Protein AF-A0AA35R878-F1 (afdb_monomer)

Organism: Geodia barretti (NCBI:txid519541)

Mean predicted aligned error: 20.48 Å

Secondary structure (DSSP, 8-state):
--SSSHHHHHHHHHHHHHHHHHHHHHHHHHHHHHHHHHHHHHHHHHHHHHHHHHHHHHHHHHHHHHHHHHHHHHHHHHHHHHHHHHHHHHHHHHHHGGGS-HHHHHHHHHHHHHHHHHHH----HHHHHHHHHHHHHHHHHHHHHHHHHHHHHHHHHHHHHHHHHHHHHHHHHHHHHHHHHHHHHHHHHHHHHHHHHHHHHHHHHHHHHHHHHHHHHHHHHHHHHHTT--HHHHHHHTTT--S--TTTHHHHHHHHHHHHHHHHHHHHHHHHHHHT----

InterPro domains:
  IPR049258 ODAD1, central coiled coil region [PF21773] (8-239)
  IPR051876 Outer dynein arm-docking/Coiled-coil domain-containing protein [PTHR21694] (7-275)

Sequence (280 aa):
RTHTHTPQELLSCKRNIGEVIEASTQGYDSRDEAQTKLLSLKEKADKEVAQYEMEVKELQRQIDYDRKLRDFMNRKNQERAEAHMEIEARKMRKEVEKTSTRERTVLSYEQAFEKIKKATGITDIDQLVSKFIDVEDQNFALFNFVNELNAEIETVRDKISQVTEEIEKFKGQGVEMEEKRRAILRDLEAELARVEEEAGEFERRFKTSTATVEQLLTGVDSVFTKTGCDSSAITSLLGGHSGVTETTILQYLGVVEQKTNELLQLQAFIKAKESGDPEQ

Foldseek 3Di:
DPPPVVVVVVVVVVVVVVVVVVVVVVVVVVVVVVVVVVVVVVVVVVVVVVVVVVVVVVVVVVVVVVVVVVVVVVVVVVVVVVVVVVVVVVVVVVVVVVVPPPPVVVVVVVVVVVVVCVVPVDPDPVVVVVVVVVVVVVVVVVVVVVVVVVVVVVVVVVVVVVVVVVVVVVVVVVVVVVVVVVVVVVVVVVVVVVVVVVVVVVVVVVVVVVVVVVVLQVVLVVLLVVLVQDQVVLCVVVVNDDGRDPVCVVVSVVSSVVSVVVVVVVVVVVVVVVVPDPDD

pLDDT: mean 83.74, std 13.93, range [40.47, 97.38]

Radius of gyration: 56.87 Å; Cα contacts (8 Å, |Δi|>4): 36; chains: 1; bounding box: 122×36×158 Å

Solvent-accessible surface area (backbone atoms only — not comparable to full-atom values): 15334 Å² total; per-residue (Å²): 143,84,77,82,62,61,66,59,52,51,52,50,50,52,48,53,51,48,53,52,50,51,54,47,51,53,51,49,52,55,49,51,53,50,50,53,50,49,51,54,51,48,56,49,51,55,50,52,52,54,51,52,55,50,52,53,53,52,53,51,51,52,51,54,48,53,50,51,52,50,52,49,51,52,50,54,50,47,53,51,48,50,51,50,49,50,52,49,50,52,47,52,53,48,56,71,57,51,86,75,50,72,65,64,55,50,56,54,49,52,56,51,50,53,52,50,33,69,74,69,71,57,88,51,67,70,61,52,52,51,53,48,49,54,51,48,53,51,49,51,53,51,51,52,49,53,51,50,51,51,54,50,51,51,55,51,49,51,50,50,51,53,53,52,53,52,50,52,51,50,50,55,52,45,52,57,51,50,52,52,51,50,50,53,50,51,53,51,52,52,50,50,53,51,51,51,50,53,51,51,50,52,51,51,53,47,54,53,49,51,52,51,49,54,50,49,37,52,50,51,47,50,49,36,61,72,71,65,60,71,61,64,68,53,25,65,74,55,74,67,59,80,75,66,41,94,90,39,40,66,62,55,50,53,52,46,49,52,53,50,52,54,51,49,53,52,49,51,52,52,50,53,55,59,71,67,54,80,81,125

Structure (mmCIF, N/CA/C/O backbone):
data_AF-A0AA35R878-F1
#
_entry.id   AF-A0AA35R878-F1
#
loop_
_atom_site.group_PDB
_atom_site.id
_atom_site.type_symbol
_atom_site.label_atom_id
_atom_site.label_alt_id
_atom_site.label_comp_id
_atom_site.label_asym_id
_atom_site.label_entity_id
_atom_site.label_seq_id
_atom_site.pdbx_PDB_ins_code
_atom_site.Cartn_x
_atom_site.Cartn_y
_atom_site.Cartn_z
_atom_site.occupancy
_atom_site.B_iso_or_equiv
_atom_site.auth_seq_id
_atom_site.auth_comp_id
_atom_site.auth_asym_id
_atom_site.auth_atom_id
_atom_site.pdbx_PDB_model_num
ATOM 1 N N . ARG A 1 1 ? 64.791 -19.813 -34.079 1.00 44.06 1 ARG A N 1
ATOM 2 C CA . ARG A 1 1 ? 63.305 -19.821 -34.067 1.00 44.06 1 ARG A CA 1
ATOM 3 C C . ARG A 1 1 ? 62.840 -19.838 -32.608 1.00 44.06 1 ARG A C 1
ATOM 5 O O . ARG A 1 1 ? 62.547 -20.908 -32.107 1.00 44.06 1 ARG A O 1
ATOM 12 N N . THR A 1 2 ? 62.853 -18.706 -31.902 1.00 47.28 2 THR A N 1
ATOM 13 C CA . THR A 1 2 ? 62.504 -18.662 -30.458 1.00 47.28 2 THR A CA 1
ATOM 14 C C . THR A 1 2 ? 61.902 -17.321 -30.004 1.00 47.28 2 THR A C 1
ATOM 16 O O . THR A 1 2 ? 61.756 -17.102 -28.812 1.00 47.28 2 THR A O 1
ATOM 19 N N . HIS A 1 3 ? 61.518 -16.421 -30.920 1.00 49.41 3 HIS A N 1
ATOM 20 C CA . HIS A 1 3 ? 61.030 -15.075 -30.562 1.00 49.41 3 HIS A CA 1
ATOM 21 C C . HIS A 1 3 ? 59.564 -14.787 -30.931 1.00 49.41 3 HIS A C 1
ATOM 23 O O . HIS A 1 3 ? 59.094 -13.679 -30.708 1.00 49.41 3 HIS A O 1
ATOM 29 N N . THR A 1 4 ? 58.819 -15.755 -31.471 1.00 50.69 4 THR A N 1
ATOM 30 C CA . THR A 1 4 ? 57.422 -15.543 -31.903 1.00 50.69 4 THR A CA 1
ATOM 31 C C . THR A 1 4 ? 56.367 -15.999 -30.887 1.00 50.69 4 THR A C 1
ATOM 33 O O . THR A 1 4 ? 55.198 -15.695 -31.084 1.00 50.69 4 THR A O 1
ATOM 36 N N . HIS A 1 5 ? 56.745 -16.700 -29.810 1.00 54.06 5 HIS A N 1
ATOM 37 C CA . HIS A 1 5 ? 55.808 -17.163 -28.765 1.00 54.06 5 HIS A CA 1
ATOM 38 C C . HIS A 1 5 ? 55.567 -16.135 -27.645 1.00 54.06 5 HIS A C 1
ATOM 40 O O . HIS A 1 5 ? 54.496 -16.107 -27.046 1.00 54.06 5 HIS A O 1
ATOM 46 N N . THR A 1 6 ? 56.511 -15.223 -27.411 1.00 64.88 6 THR A N 1
ATOM 47 C CA . THR A 1 6 ? 56.469 -14.295 -26.272 1.00 64.88 6 THR A CA 1
ATOM 48 C C . THR A 1 6 ? 55.334 -13.254 -26.296 1.00 64.88 6 THR A C 1
ATOM 50 O O . THR A 1 6 ? 54.828 -12.941 -25.220 1.00 64.88 6 THR A O 1
ATOM 53 N N . PRO A 1 7 ? 54.859 -12.710 -27.442 1.00 72.19 7 PRO A N 1
ATOM 54 C CA . PRO A 1 7 ? 53.795 -11.699 -27.423 1.00 72.19 7 PRO A CA 1
ATOM 55 C C . PRO A 1 7 ? 52.412 -12.293 -27.129 1.00 72.19 7 PRO A C 1
ATOM 57 O O . PRO A 1 7 ? 51.608 -11.675 -26.433 1.00 72.19 7 PRO A O 1
ATOM 60 N N . GLN A 1 8 ? 52.133 -13.494 -27.646 1.00 76.62 8 GLN A N 1
ATOM 61 C CA . GLN A 1 8 ? 50.866 -14.195 -27.411 1.00 76.62 8 GLN A CA 1
ATOM 62 C C . GLN A 1 8 ? 50.744 -14.659 -25.957 1.00 76.62 8 GLN A C 1
ATOM 64 O O . GLN A 1 8 ? 49.687 -14.488 -25.354 1.00 76.62 8 GLN A O 1
ATOM 69 N N . GLU A 1 9 ? 51.828 -15.164 -25.367 1.00 80.06 9 GLU A N 1
ATOM 70 C CA . GLU A 1 9 ? 51.873 -15.526 -23.945 1.00 80.06 9 GLU A CA 1
ATOM 71 C C . GLU A 1 9 ? 51.654 -14.306 -23.039 1.00 80.06 9 GLU A C 1
ATOM 73 O O . GLU A 1 9 ? 50.919 -14.385 -22.056 1.00 80.06 9 GLU A O 1
ATOM 78 N N . LEU A 1 10 ? 52.218 -13.148 -23.398 1.00 78.81 10 LEU A N 1
ATOM 79 C CA . LEU A 1 10 ? 52.061 -11.909 -22.632 1.00 78.81 10 LEU A CA 1
ATOM 80 C C . LEU A 1 10 ? 50.629 -11.353 -22.714 1.00 78.81 10 LEU A C 1
ATOM 82 O O . LEU A 1 10 ? 50.087 -10.883 -21.713 1.00 78.81 10 LEU A O 1
ATOM 86 N N . LEU A 1 11 ? 49.984 -11.468 -23.880 1.00 84.19 11 LEU A N 1
ATOM 87 C CA . LEU A 1 11 ? 48.563 -11.152 -24.060 1.00 84.19 11 LEU A CA 1
ATOM 88 C C . LEU A 1 11 ? 47.658 -12.108 -23.271 1.00 84.19 11 LEU A C 1
ATOM 90 O O . LEU A 1 11 ? 46.717 -11.650 -22.624 1.00 84.19 11 LEU A O 1
ATOM 94 N N . SER A 1 12 ? 47.960 -13.409 -23.277 1.00 84.75 12 SER A N 1
ATOM 95 C CA . SER A 1 12 ? 47.227 -14.401 -22.483 1.00 84.75 12 SER A CA 1
ATOM 96 C C . SER A 1 12 ? 47.384 -14.147 -20.985 1.00 84.75 12 SER A C 1
ATOM 98 O O . SER A 1 12 ? 46.402 -14.191 -20.253 1.00 84.75 12 SER A O 1
ATOM 100 N N . CYS A 1 13 ? 48.593 -13.824 -20.522 1.00 86.50 13 CYS A N 1
ATOM 101 C CA . CYS A 1 13 ? 48.853 -13.488 -19.125 1.00 86.50 13 CYS A CA 1
ATOM 102 C C . CYS A 1 13 ? 48.085 -12.227 -18.703 1.00 86.50 13 CYS A C 1
ATOM 104 O O . CYS A 1 13 ? 47.406 -12.234 -17.681 1.00 86.50 13 CYS A O 1
ATOM 106 N N . LYS A 1 14 ? 48.099 -11.169 -19.528 1.00 87.44 14 LYS A N 1
ATOM 107 C CA . LYS A 1 14 ? 47.321 -9.945 -19.279 1.00 87.44 14 LYS A CA 1
ATOM 108 C C . LYS A 1 14 ? 45.816 -10.223 -19.202 1.00 87.44 14 LYS A C 1
ATOM 110 O O . LYS A 1 14 ? 45.144 -9.640 -18.356 1.00 87.44 14 LYS A O 1
ATOM 115 N N . ARG A 1 15 ? 45.297 -11.105 -20.063 1.00 90.75 15 ARG A N 1
ATOM 116 C CA . ARG A 1 15 ? 43.890 -11.522 -20.042 1.00 90.75 15 ARG A CA 1
ATOM 117 C C . ARG A 1 15 ? 43.546 -12.261 -18.750 1.00 90.75 15 ARG A C 1
ATOM 119 O O . ARG A 1 15 ? 42.610 -11.858 -18.076 1.00 90.75 15 ARG A O 1
ATOM 126 N N . ASN A 1 16 ? 44.357 -13.244 -18.365 1.00 91.50 16 ASN A N 1
ATOM 127 C CA . ASN A 1 16 ? 44.164 -13.998 -17.125 1.00 91.50 16 ASN A CA 1
ATOM 128 C C . ASN A 1 16 ? 44.236 -13.086 -15.890 1.00 91.50 16 ASN A C 1
ATOM 130 O O . ASN A 1 16 ? 43.445 -13.232 -14.969 1.00 91.50 16 ASN A O 1
ATOM 134 N N . ILE A 1 17 ? 45.160 -12.117 -15.872 1.00 89.44 17 ILE A N 1
ATOM 135 C CA . ILE A 1 17 ? 45.241 -11.114 -14.801 1.00 89.44 17 ILE A CA 1
ATOM 136 C C . ILE A 1 17 ? 43.964 -10.264 -14.764 1.00 89.44 17 ILE A C 1
ATOM 138 O O . ILE A 1 17 ? 43.438 -10.025 -13.683 1.00 89.44 17 ILE A O 1
ATOM 142 N N . GLY A 1 18 ? 43.451 -9.837 -15.922 1.00 93.38 18 GLY A N 1
ATOM 143 C CA . GLY A 1 18 ? 42.186 -9.105 -16.018 1.00 93.38 18 GLY A CA 1
ATOM 144 C C . GLY A 1 18 ? 41.004 -9.903 -15.468 1.00 93.38 18 GLY A C 1
ATOM 145 O O . GLY A 1 18 ? 40.277 -9.393 -14.625 1.00 93.38 18 GLY A O 1
ATOM 146 N N . GLU A 1 19 ? 40.879 -11.169 -15.866 1.00 93.94 19 GLU A N 1
ATOM 147 C CA . GLU A 1 19 ? 39.831 -12.081 -15.387 1.00 93.94 19 GLU A CA 1
ATOM 148 C C . GLU A 1 19 ? 39.927 -12.318 -13.869 1.00 93.94 19 GLU A C 1
ATOM 150 O O . GLU A 1 19 ? 38.916 -12.309 -13.172 1.00 93.94 19 GLU A O 1
ATOM 155 N N . VAL A 1 20 ? 41.140 -12.459 -13.320 1.00 94.44 20 VAL A N 1
ATOM 156 C CA . VAL A 1 20 ? 41.352 -12.603 -11.868 1.00 94.44 20 VAL A CA 1
ATOM 157 C C . VAL A 1 20 ? 41.004 -11.319 -11.113 1.00 94.44 20 VAL A C 1
ATOM 159 O O . VAL A 1 20 ? 40.430 -11.394 -10.026 1.00 94.44 20 VAL A O 1
ATOM 162 N N . ILE A 1 21 ? 41.334 -10.146 -11.661 1.00 93.69 21 ILE A N 1
ATOM 163 C CA . ILE A 1 21 ? 40.973 -8.855 -11.059 1.00 93.69 21 ILE A CA 1
ATOM 164 C C . ILE A 1 21 ? 39.455 -8.683 -11.067 1.00 93.69 21 ILE A C 1
ATOM 166 O O . ILE A 1 21 ? 38.889 -8.350 -10.034 1.00 93.69 21 ILE A O 1
ATOM 170 N N . GLU A 1 22 ? 38.795 -8.958 -12.191 1.00 94.62 22 GLU A N 1
ATOM 171 C CA . GLU A 1 22 ? 37.341 -8.851 -12.325 1.00 94.62 22 GLU A CA 1
ATOM 172 C C . GLU A 1 22 ? 36.616 -9.813 -11.375 1.00 94.62 22 GLU A C 1
ATOM 174 O O . GLU A 1 22 ? 35.737 -9.390 -10.624 1.00 94.62 22 GLU A O 1
ATOM 179 N N . ALA A 1 23 ? 37.063 -11.072 -11.299 1.00 94.38 23 ALA A N 1
ATOM 180 C CA . ALA A 1 23 ? 36.547 -12.043 -10.336 1.00 94.38 23 ALA A CA 1
ATOM 181 C C . ALA A 1 23 ? 36.788 -11.612 -8.878 1.00 94.38 23 ALA A C 1
ATOM 183 O O . ALA A 1 23 ? 35.938 -11.832 -8.013 1.00 94.38 23 ALA A O 1
ATOM 184 N N . SER A 1 24 ? 37.930 -10.975 -8.591 1.00 95.38 24 SER A N 1
ATOM 185 C CA . SER A 1 24 ? 38.225 -10.445 -7.256 1.00 95.38 24 SER A CA 1
ATOM 186 C C . SER A 1 24 ? 37.297 -9.285 -6.908 1.00 95.38 24 SER A C 1
ATOM 188 O O . SER A 1 24 ? 36.712 -9.297 -5.828 1.00 95.38 24 SER A O 1
ATOM 190 N N . THR A 1 25 ? 37.116 -8.320 -7.815 1.00 94.94 25 THR A N 1
ATOM 191 C CA . THR A 1 25 ? 36.199 -7.185 -7.634 1.00 94.94 25 THR A CA 1
ATOM 192 C C . THR A 1 25 ? 34.770 -7.671 -7.413 1.00 94.94 25 THR A C 1
ATOM 194 O O . THR A 1 25 ? 34.158 -7.300 -6.418 1.00 94.94 25 THR A O 1
ATOM 197 N N . GLN A 1 26 ? 34.281 -8.600 -8.239 1.00 96.12 26 GLN A N 1
ATOM 198 C CA . GLN A 1 26 ? 32.950 -9.184 -8.067 1.00 96.12 26 GLN A CA 1
ATOM 199 C C . GLN A 1 26 ? 32.796 -9.905 -6.716 1.00 96.12 26 GLN A C 1
ATOM 201 O O . GLN A 1 26 ? 31.752 -9.812 -6.067 1.00 96.12 26 GLN A O 1
ATOM 206 N N . GLY A 1 27 ? 33.838 -10.609 -6.263 1.00 95.38 27 GLY A N 1
ATOM 207 C CA . GLY A 1 27 ? 33.862 -11.228 -4.938 1.00 95.38 27 GLY A CA 1
ATOM 208 C C . GLY A 1 27 ? 33.818 -10.204 -3.798 1.00 95.38 27 GLY A C 1
ATOM 209 O O . GLY A 1 27 ? 33.146 -10.441 -2.792 1.00 95.38 27 GLY A O 1
ATOM 210 N N . TYR A 1 28 ? 34.500 -9.064 -3.949 1.00 95.88 28 TYR A N 1
ATOM 211 C CA . TYR A 1 28 ? 34.449 -7.963 -2.985 1.00 95.88 28 TYR A CA 1
ATOM 212 C C . TYR A 1 28 ? 33.069 -7.310 -2.935 1.00 95.88 28 TYR A C 1
ATOM 214 O O . TYR A 1 28 ? 32.546 -7.147 -1.833 1.00 95.88 28 TYR A O 1
ATOM 222 N N . ASP A 1 29 ? 32.470 -7.019 -4.089 1.00 96.12 29 ASP A N 1
ATOM 223 C CA . ASP A 1 29 ? 31.143 -6.406 -4.185 1.00 96.12 29 ASP A CA 1
ATOM 224 C C . ASP A 1 29 ? 30.077 -7.327 -3.574 1.00 96.12 29 ASP A C 1
ATOM 226 O O . ASP A 1 29 ? 29.320 -6.918 -2.697 1.00 96.12 29 ASP A O 1
ATOM 230 N N . SER A 1 30 ? 30.092 -8.622 -3.918 1.00 95.44 30 SER A N 1
ATOM 231 C CA . SER A 1 30 ? 29.163 -9.604 -3.340 1.00 95.44 30 SER A CA 1
ATOM 232 C C . SER A 1 30 ? 29.324 -9.745 -1.820 1.00 95.44 30 SER A C 1
ATOM 234 O O . SER A 1 30 ? 28.339 -9.898 -1.090 1.00 95.44 30 SER A O 1
ATOM 236 N N . ARG A 1 31 ? 30.562 -9.667 -1.314 1.00 97.31 31 ARG A N 1
ATOM 237 C CA . ARG A 1 31 ? 30.830 -9.682 0.129 1.00 97.31 31 ARG A CA 1
ATOM 238 C C . ARG A 1 31 ? 30.293 -8.424 0.809 1.00 97.31 31 ARG A C 1
ATOM 240 O O . ARG A 1 31 ? 29.720 -8.541 1.891 1.00 97.31 31 ARG A O 1
ATOM 247 N N . ASP A 1 32 ? 30.490 -7.255 0.208 1.00 97.12 32 ASP A N 1
ATOM 248 C CA . ASP A 1 32 ? 30.026 -5.974 0.750 1.00 97.12 32 ASP A CA 1
ATOM 249 C C . ASP A 1 32 ? 28.492 -5.902 0.796 1.00 97.12 32 ASP A C 1
ATOM 251 O O . ASP A 1 32 ? 27.903 -5.562 1.827 1.00 97.12 32 ASP A O 1
ATOM 255 N N . GLU A 1 33 ? 27.828 -6.366 -0.265 1.00 96.25 33 GLU A N 1
ATOM 256 C CA . GLU A 1 33 ? 26.372 -6.514 -0.313 1.00 96.25 33 GLU A CA 1
ATOM 257 C C . GLU A 1 33 ? 25.857 -7.464 0.777 1.00 96.25 33 GLU A C 1
ATOM 259 O O . GLU A 1 33 ? 24.912 -7.141 1.507 1.00 96.25 33 GLU A O 1
ATOM 264 N N . ALA A 1 34 ? 26.490 -8.632 0.934 1.00 95.75 34 ALA A N 1
ATOM 265 C CA . ALA A 1 34 ? 26.123 -9.594 1.969 1.00 95.75 34 ALA A CA 1
ATOM 266 C C . ALA A 1 34 ? 26.328 -9.021 3.380 1.00 95.75 34 ALA A C 1
ATOM 268 O O . ALA A 1 34 ? 25.493 -9.241 4.261 1.00 95.75 34 ALA A O 1
ATOM 269 N N . GLN A 1 35 ? 27.401 -8.258 3.597 1.00 96.56 35 GLN A N 1
ATOM 270 C CA . GLN A 1 35 ? 27.699 -7.624 4.879 1.00 96.56 35 GLN A CA 1
ATOM 271 C C . GLN A 1 35 ? 26.685 -6.524 5.211 1.00 96.56 35 GLN A C 1
ATOM 273 O O . GLN A 1 35 ? 26.166 -6.494 6.329 1.00 96.56 35 GLN A O 1
ATOM 278 N N . THR A 1 36 ? 26.332 -5.684 4.237 1.00 96.38 36 THR A N 1
ATOM 279 C CA . THR A 1 36 ? 25.265 -4.685 4.377 1.00 96.38 36 THR A CA 1
ATOM 280 C C . THR A 1 36 ? 23.925 -5.346 4.699 1.00 96.38 36 THR A C 1
ATOM 282 O O . THR A 1 36 ? 23.214 -4.923 5.615 1.00 96.38 36 THR A O 1
ATOM 285 N N . LYS A 1 37 ? 23.592 -6.445 4.012 1.00 96.44 37 LYS A N 1
ATOM 286 C CA . LYS A 1 37 ? 22.363 -7.205 4.272 1.00 96.44 37 LYS A CA 1
ATOM 287 C C . LYS A 1 37 ? 22.354 -7.828 5.669 1.00 96.44 37 LYS A C 1
ATOM 289 O O . LYS A 1 37 ? 21.323 -7.806 6.337 1.00 96.44 37 LYS A O 1
ATOM 294 N N . LEU A 1 38 ? 23.488 -8.352 6.131 1.00 95.88 38 LEU A N 1
ATOM 295 C CA . LEU A 1 38 ? 23.624 -8.915 7.475 1.00 95.88 38 LEU A CA 1
ATOM 296 C C . LEU A 1 38 ? 23.445 -7.830 8.542 1.00 95.88 38 LEU A C 1
ATOM 298 O O . LEU A 1 38 ? 22.703 -8.042 9.499 1.00 95.88 38 LEU A O 1
ATOM 302 N N . LEU A 1 39 ? 24.055 -6.655 8.353 1.00 97.00 39 LEU A N 1
ATOM 303 C CA . LEU A 1 39 ? 23.892 -5.516 9.258 1.00 97.00 39 LEU A CA 1
ATOM 304 C C . LEU A 1 39 ? 22.422 -5.076 9.338 1.00 97.00 39 LEU A C 1
ATOM 306 O O . LEU A 1 39 ? 21.879 -4.945 10.430 1.00 97.00 39 LEU A O 1
ATOM 310 N N . SER A 1 40 ? 21.759 -4.949 8.186 1.00 95.69 40 SER A N 1
ATOM 311 C CA . SER A 1 40 ? 20.329 -4.639 8.091 1.00 95.69 40 SER A CA 1
ATOM 312 C C . SER A 1 40 ? 19.454 -5.653 8.835 1.00 95.69 40 SER A C 1
ATOM 314 O O . SER A 1 40 ? 18.538 -5.266 9.563 1.00 95.69 40 SER A O 1
ATOM 316 N N . LEU A 1 41 ? 19.717 -6.952 8.661 1.00 94.88 41 LEU A N 1
ATOM 317 C CA . LEU A 1 41 ? 18.971 -8.009 9.346 1.00 94.88 41 LEU A CA 1
ATOM 318 C C . LEU A 1 41 ? 19.205 -7.976 10.855 1.00 94.88 41 LEU A C 1
ATOM 320 O O . LEU A 1 41 ? 18.261 -8.165 11.617 1.00 94.88 41 LEU A O 1
ATOM 324 N N . LYS A 1 42 ? 20.437 -7.692 11.284 1.00 97.06 42 LYS A N 1
ATOM 325 C CA . LYS A 1 42 ? 20.770 -7.551 12.699 1.00 97.06 42 LYS A CA 1
ATOM 326 C C . LYS A 1 42 ? 20.048 -6.361 13.330 1.00 97.06 42 LYS A C 1
ATOM 328 O O . LYS A 1 42 ? 19.411 -6.530 14.359 1.00 97.06 42 LYS A O 1
ATOM 333 N N . GLU A 1 43 ? 20.066 -5.193 12.687 1.00 97.12 43 GLU A N 1
ATOM 334 C CA . GLU A 1 43 ? 19.330 -4.019 13.176 1.00 97.12 43 GLU A CA 1
ATOM 335 C C . GLU A 1 43 ? 17.818 -4.259 13.250 1.00 97.12 43 GLU A C 1
ATOM 337 O O . GLU A 1 43 ? 17.160 -3.765 14.165 1.00 97.12 43 GLU A O 1
ATOM 342 N N . LYS A 1 44 ? 17.249 -5.008 12.294 1.00 96.62 44 LYS A N 1
ATOM 343 C CA . LYS A 1 44 ? 15.838 -5.413 12.350 1.00 96.62 44 LYS A CA 1
ATOM 344 C C . LYS A 1 44 ? 15.567 -6.332 13.536 1.00 96.62 44 LYS A C 1
ATOM 346 O O . LYS A 1 44 ? 14.643 -6.052 14.290 1.00 96.62 44 LYS A O 1
ATOM 351 N N . ALA A 1 45 ? 16.395 -7.355 13.739 1.00 96.31 45 ALA A N 1
ATOM 352 C CA . ALA A 1 45 ? 16.259 -8.271 14.868 1.00 96.31 45 ALA A CA 1
ATOM 353 C C . ALA A 1 45 ? 16.372 -7.538 16.216 1.00 96.31 45 ALA A C 1
ATOM 355 O O . ALA A 1 45 ? 15.546 -7.749 17.099 1.00 96.31 45 ALA A O 1
ATOM 356 N N . ASP A 1 46 ? 17.333 -6.620 16.357 1.00 96.44 46 ASP A N 1
ATOM 357 C CA . ASP A 1 46 ? 17.509 -5.832 17.583 1.00 96.44 46 ASP A CA 1
ATOM 358 C C . ASP A 1 46 ? 16.280 -4.940 17.863 1.00 96.44 46 ASP A C 1
ATOM 360 O O . ASP A 1 46 ? 15.837 -4.821 19.009 1.00 96.44 46 ASP A O 1
ATOM 364 N N . LYS A 1 47 ? 15.674 -4.349 16.820 1.00 97.12 47 LYS A N 1
ATOM 365 C CA . LYS A 1 47 ? 14.425 -3.574 16.941 1.00 97.12 47 LYS A CA 1
ATOM 366 C C . LYS A 1 47 ? 13.226 -4.446 17.313 1.00 97.12 47 LYS A C 1
ATOM 368 O O . LYS A 1 47 ? 12.445 -4.041 18.169 1.00 97.12 47 LYS A O 1
ATOM 373 N N . GLU A 1 48 ? 13.085 -5.615 16.692 1.00 96.31 48 GLU A N 1
ATOM 374 C CA . GLU A 1 48 ? 12.011 -6.570 16.993 1.00 96.31 48 GLU A CA 1
ATOM 375 C C . GLU A 1 48 ? 12.097 -7.061 18.443 1.00 96.31 48 GLU A C 1
ATOM 377 O O . GLU A 1 48 ? 11.089 -7.081 19.145 1.00 96.31 48 GLU A O 1
ATOM 382 N N . VAL A 1 49 ? 13.303 -7.370 18.934 1.00 96.88 49 VAL A N 1
ATOM 383 C CA . VAL A 1 49 ? 13.522 -7.748 20.340 1.00 96.88 49 VAL A CA 1
ATOM 384 C C . VAL A 1 49 ? 13.140 -6.605 21.279 1.00 96.88 49 VAL A C 1
ATOM 386 O O . VAL A 1 49 ? 12.424 -6.832 22.253 1.00 96.88 49 VAL A O 1
ATOM 389 N N . ALA A 1 50 ? 13.555 -5.370 20.983 1.00 96.44 50 ALA A N 1
ATOM 390 C CA . ALA A 1 50 ? 13.205 -4.214 21.807 1.00 96.44 50 ALA A CA 1
ATOM 391 C C . ALA A 1 50 ? 11.686 -3.955 21.849 1.00 96.44 50 ALA A C 1
ATOM 393 O O . ALA A 1 50 ? 11.141 -3.645 22.911 1.00 96.44 50 ALA A O 1
ATOM 394 N N . GLN A 1 51 ? 10.993 -4.108 20.716 1.00 95.38 51 GLN A N 1
ATOM 395 C CA . GLN A 1 51 ? 9.531 -4.010 20.645 1.00 95.38 51 GLN A CA 1
ATOM 396 C C . GLN A 1 51 ? 8.859 -5.116 21.458 1.00 95.38 51 GLN A C 1
ATOM 398 O O . GLN A 1 51 ? 8.007 -4.824 22.295 1.00 95.38 51 GLN A O 1
ATOM 403 N N . TYR A 1 52 ? 9.301 -6.363 21.291 1.00 95.88 52 TYR A N 1
ATOM 404 C CA . TYR A 1 52 ? 8.782 -7.497 22.047 1.00 95.88 52 TYR A CA 1
ATOM 405 C C . TYR A 1 52 ? 8.966 -7.311 23.562 1.00 95.88 52 TYR A C 1
ATOM 407 O O . TYR A 1 52 ? 8.043 -7.541 24.342 1.00 95.88 52 TYR A O 1
ATOM 415 N N . GLU A 1 53 ? 10.124 -6.819 24.011 1.00 96.69 53 GLU A N 1
ATOM 416 C CA . GLU A 1 53 ? 10.354 -6.507 25.426 1.00 96.69 53 GLU A CA 1
ATOM 417 C C . GLU A 1 53 ? 9.419 -5.413 25.961 1.00 96.69 53 GLU A C 1
ATOM 419 O O . GLU A 1 53 ? 9.001 -5.470 27.123 1.00 96.69 53 GLU A O 1
ATOM 424 N N . MET A 1 54 ? 9.095 -4.406 25.145 1.00 95.25 54 MET A N 1
ATOM 425 C CA . MET A 1 54 ? 8.120 -3.377 25.510 1.00 95.25 54 MET A CA 1
ATOM 426 C C . MET A 1 54 ? 6.707 -3.955 25.635 1.00 95.25 54 MET A C 1
ATOM 428 O O . MET A 1 54 ? 6.028 -3.674 26.624 1.00 95.25 54 MET A O 1
ATOM 432 N N . GLU A 1 55 ? 6.285 -4.788 24.683 1.00 96.38 55 GLU A N 1
ATOM 433 C CA . GLU A 1 55 ? 4.976 -5.451 24.703 1.00 96.38 55 GLU A CA 1
ATOM 434 C C . GLU A 1 55 ? 4.821 -6.357 25.927 1.00 96.38 55 GLU A C 1
ATOM 436 O O . GLU A 1 55 ? 3.821 -6.274 26.642 1.00 96.38 55 GLU A O 1
ATOM 441 N N . VAL A 1 56 ? 5.842 -7.161 26.241 1.00 96.56 56 VAL A N 1
ATOM 442 C CA . VAL A 1 56 ? 5.850 -8.027 27.430 1.00 96.56 56 VAL A CA 1
ATOM 443 C C . VAL A 1 56 ? 5.694 -7.209 28.715 1.00 96.56 56 VAL A C 1
ATOM 445 O O . VAL A 1 56 ? 4.939 -7.601 29.607 1.00 96.56 56 VAL A O 1
ATOM 448 N N . LYS A 1 57 ? 6.367 -6.056 28.825 1.00 96.44 57 LYS A N 1
ATOM 449 C CA . LYS A 1 57 ? 6.241 -5.175 29.999 1.00 96.44 57 LYS A CA 1
ATOM 450 C C . LYS A 1 57 ? 4.838 -4.586 30.134 1.00 96.44 57 LYS A C 1
ATOM 452 O O . LYS A 1 57 ? 4.325 -4.518 31.252 1.00 96.44 57 LYS A O 1
ATOM 457 N N . GLU A 1 58 ? 4.215 -4.175 29.033 1.00 94.00 58 GLU A N 1
ATOM 458 C CA . GLU A 1 58 ? 2.860 -3.617 29.074 1.00 94.00 58 GLU A CA 1
ATOM 459 C C . GLU A 1 58 ? 1.817 -4.692 29.413 1.00 94.00 58 GLU A C 1
ATOM 461 O O . GLU A 1 58 ? 0.972 -4.472 30.283 1.00 94.00 58 GLU A O 1
ATOM 466 N N . LEU A 1 59 ? 1.935 -5.893 28.837 1.00 94.69 59 LEU A N 1
ATOM 467 C CA . LEU A 1 59 ? 1.087 -7.034 29.196 1.00 94.69 59 LEU A CA 1
ATOM 468 C C . LEU A 1 59 ? 1.232 -7.406 30.677 1.00 94.69 59 LEU A C 1
ATOM 470 O O . LEU A 1 59 ? 0.235 -7.632 31.363 1.00 94.69 59 LEU A O 1
ATOM 474 N N . GLN A 1 60 ? 2.457 -7.410 31.210 1.00 94.50 60 GLN A N 1
ATOM 475 C CA . GLN A 1 60 ? 2.689 -7.671 32.631 1.00 94.50 60 GLN A CA 1
ATOM 476 C C . GLN A 1 60 ? 2.006 -6.622 33.522 1.00 94.50 60 GLN A C 1
ATOM 478 O O . GLN A 1 60 ? 1.400 -6.963 34.539 1.00 94.50 60 GLN A O 1
ATOM 483 N N . ARG A 1 61 ? 2.049 -5.346 33.125 1.00 96.06 61 ARG A N 1
ATOM 484 C CA . ARG A 1 61 ? 1.383 -4.254 33.844 1.00 96.06 61 ARG A CA 1
ATOM 485 C C . ARG A 1 61 ? -0.143 -4.389 33.818 1.00 96.06 61 ARG A C 1
ATOM 487 O O . ARG A 1 61 ? -0.778 -4.124 34.841 1.00 96.06 61 ARG A O 1
ATOM 494 N N . GLN A 1 62 ? -0.723 -4.819 32.697 1.00 93.38 62 GLN A N 1
ATOM 495 C CA . GLN A 1 62 ? -2.155 -5.128 32.604 1.00 93.38 62 GLN A CA 1
ATOM 496 C C . GLN A 1 62 ? -2.538 -6.293 33.523 1.00 93.38 62 GLN A C 1
ATOM 498 O O . GLN A 1 62 ? -3.488 -6.176 34.294 1.00 93.38 62 GLN A O 1
ATOM 503 N N . ILE A 1 63 ? -1.753 -7.375 33.530 1.00 94.44 63 ILE A N 1
ATOM 504 C CA . ILE A 1 63 ? -1.975 -8.523 34.422 1.00 94.44 63 ILE A CA 1
ATOM 505 C C . ILE A 1 63 ? -1.929 -8.097 35.896 1.00 94.44 63 ILE A C 1
ATOM 507 O O . ILE A 1 63 ? -2.785 -8.496 36.689 1.00 94.44 63 ILE A O 1
ATOM 511 N N . ASP A 1 64 ? -0.955 -7.270 36.279 1.00 95.62 64 ASP A N 1
ATOM 512 C CA . ASP A 1 64 ? -0.831 -6.776 37.652 1.00 95.62 64 ASP A CA 1
ATOM 513 C C . ASP A 1 64 ? -2.011 -5.880 38.052 1.00 95.62 64 ASP A C 1
ATOM 515 O O . ASP A 1 64 ? -2.475 -5.931 39.198 1.00 95.62 64 ASP A O 1
ATOM 519 N N . TYR A 1 65 ? -2.512 -5.064 37.120 1.00 95.38 65 TYR A N 1
ATOM 520 C CA . TYR A 1 65 ? -3.715 -4.260 37.322 1.00 95.38 65 TYR A CA 1
ATOM 521 C C . TYR A 1 65 ? -4.948 -5.146 37.535 1.00 95.38 65 TYR A C 1
ATOM 523 O O . TYR A 1 65 ? -5.637 -5.001 38.548 1.00 95.38 65 TYR A O 1
ATOM 531 N N . ASP A 1 66 ? -5.174 -6.116 36.651 1.00 92.75 66 ASP A N 1
ATOM 532 C CA . ASP A 1 66 ? -6.292 -7.055 36.739 1.00 92.75 66 ASP A CA 1
ATOM 533 C C . ASP A 1 66 ? -6.259 -7.860 38.032 1.00 92.75 66 ASP A C 1
ATOM 535 O O . ASP A 1 66 ? -7.292 -8.070 38.672 1.00 92.75 66 ASP A O 1
ATOM 539 N N . ARG A 1 67 ? -5.070 -8.291 38.461 1.00 93.62 67 ARG A N 1
ATOM 540 C CA . ARG A 1 67 ? -4.894 -9.003 39.727 1.00 93.62 67 ARG A CA 1
ATOM 541 C C . ARG A 1 67 ? -5.282 -8.125 40.915 1.00 93.62 67 ARG A C 1
ATOM 543 O O . ARG A 1 67 ? -6.048 -8.570 41.767 1.00 93.62 67 ARG A O 1
ATOM 550 N N . LYS A 1 68 ? -4.826 -6.867 40.944 1.00 93.88 68 LYS A N 1
ATOM 551 C CA . LYS A 1 68 ? -5.205 -5.900 41.990 1.00 93.88 68 LYS A CA 1
ATOM 552 C C . LYS A 1 68 ? -6.707 -5.626 42.000 1.00 93.88 68 LYS A C 1
ATOM 554 O O . LYS A 1 68 ? -7.296 -5.554 43.078 1.00 93.88 68 LYS A O 1
ATOM 559 N N . LEU A 1 69 ? -7.329 -5.492 40.830 1.00 91.25 69 LEU A N 1
ATOM 560 C CA . LEU A 1 69 ? -8.769 -5.279 40.715 1.00 91.25 69 LEU A CA 1
ATOM 561 C C . LEU A 1 69 ? -9.552 -6.489 41.236 1.00 91.25 69 LEU A C 1
ATOM 563 O O . LEU A 1 69 ? -10.496 -6.332 42.009 1.00 91.25 69 LEU A O 1
ATOM 567 N N . ARG A 1 70 ? -9.125 -7.701 40.871 1.00 91.12 70 ARG A N 1
ATOM 568 C CA . ARG A 1 70 ? -9.735 -8.952 41.336 1.00 91.12 70 ARG A CA 1
ATOM 569 C C . ARG A 1 70 ? -9.622 -9.098 42.853 1.00 91.12 70 ARG A C 1
ATOM 571 O O . ARG A 1 70 ? -10.613 -9.403 43.510 1.00 91.12 70 ARG A O 1
ATOM 578 N N . ASP A 1 71 ? -8.455 -8.797 43.419 1.00 90.44 71 ASP A N 1
ATOM 579 C CA . ASP A 1 71 ? -8.237 -8.800 44.869 1.00 90.44 71 ASP A CA 1
ATOM 580 C C . ASP A 1 71 ? -9.108 -7.757 45.581 1.00 90.44 71 ASP A C 1
ATOM 582 O O . ASP A 1 71 ? -9.670 -8.035 46.643 1.00 90.44 71 ASP A O 1
ATOM 586 N N . PHE A 1 72 ? -9.259 -6.565 44.998 1.00 91.69 72 PHE A N 1
ATOM 587 C CA . PHE A 1 72 ? -10.140 -5.527 45.529 1.00 91.69 72 PHE A CA 1
ATOM 588 C C . PHE A 1 72 ? -11.610 -5.968 45.526 1.00 91.69 72 PHE A C 1
ATOM 590 O O . PHE A 1 72 ? -12.284 -5.857 46.552 1.00 91.69 72 PHE A O 1
ATOM 597 N N . MET A 1 73 ? -12.093 -6.515 44.407 1.00 83.06 73 MET A N 1
ATOM 598 C CA . MET A 1 73 ? -13.459 -7.030 44.286 1.00 83.06 73 MET A CA 1
ATOM 599 C C . MET A 1 73 ? -13.717 -8.179 45.261 1.00 83.06 73 MET A C 1
ATOM 601 O O . MET A 1 73 ? -14.757 -8.199 45.914 1.00 83.06 73 MET A O 1
ATOM 605 N N . ASN A 1 74 ? -12.753 -9.088 45.431 1.00 85.00 74 ASN A N 1
ATOM 606 C CA . ASN A 1 74 ? -12.847 -10.176 46.402 1.00 85.00 74 ASN A CA 1
ATOM 607 C C . ASN A 1 74 ? -12.955 -9.648 47.837 1.00 85.00 74 ASN A C 1
ATOM 609 O O . ASN A 1 74 ? -13.858 -10.061 48.561 1.00 85.00 74 ASN A O 1
ATOM 613 N N . ARG A 1 75 ? -12.114 -8.683 48.241 1.00 84.56 75 ARG A N 1
ATOM 614 C CA . ARG A 1 75 ? -12.217 -8.064 49.577 1.00 84.56 75 ARG A CA 1
ATOM 615 C C . ARG A 1 75 ? -13.553 -7.359 49.782 1.00 84.56 75 ARG A C 1
ATOM 617 O O . ARG A 1 75 ? -14.177 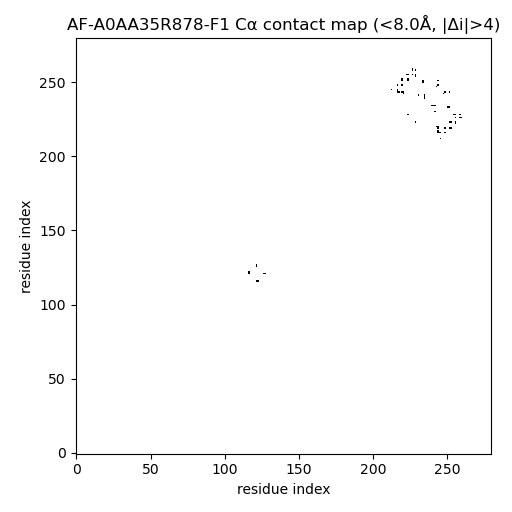-7.539 50.820 1.00 84.56 75 ARG A O 1
ATOM 624 N N . LYS A 1 76 ? -14.023 -6.590 48.796 1.00 81.19 76 LYS A N 1
ATOM 625 C CA . LYS A 1 76 ? -15.308 -5.880 48.888 1.00 81.19 76 LYS A CA 1
ATOM 626 C C . LYS A 1 76 ? -16.502 -6.827 48.946 1.00 81.19 76 LYS A C 1
ATOM 628 O O . LYS A 1 76 ? -17.434 -6.583 49.710 1.00 81.19 76 LYS A O 1
ATOM 633 N N . ASN A 1 77 ? -16.469 -7.912 48.177 1.00 74.69 77 ASN A N 1
ATOM 634 C CA . ASN A 1 77 ? -17.492 -8.950 48.241 1.00 74.69 77 ASN A CA 1
ATOM 635 C C . ASN A 1 77 ? -17.461 -9.691 49.578 1.00 74.69 77 ASN A C 1
ATOM 637 O O . ASN A 1 77 ? -18.522 -9.999 50.112 1.00 74.69 77 ASN A O 1
ATOM 641 N N . GLN A 1 78 ? -16.278 -9.918 50.148 1.00 75.69 78 GLN A N 1
ATOM 642 C CA . GLN A 1 78 ? -16.138 -10.554 51.452 1.00 75.69 78 GLN A CA 1
ATOM 643 C C . GLN A 1 78 ? -16.639 -9.659 52.593 1.00 75.69 78 GLN A C 1
ATOM 645 O O . GLN A 1 78 ? -17.449 -10.121 53.387 1.00 75.69 78 GLN A O 1
ATOM 650 N N . GLU A 1 79 ? -16.301 -8.364 52.605 1.00 71.44 79 GLU A N 1
ATOM 651 C CA . GLU A 1 79 ? -16.880 -7.384 53.545 1.00 71.44 79 GLU A CA 1
ATOM 652 C C . GLU A 1 79 ? -18.414 -7.345 53.448 1.00 71.44 79 GLU A C 1
ATOM 654 O O . GLU A 1 79 ? -19.117 -7.286 54.457 1.00 71.44 79 GLU A O 1
ATOM 659 N N . ARG A 1 80 ? -18.961 -7.400 52.226 1.00 72.19 80 ARG A N 1
ATOM 660 C CA . ARG A 1 80 ? -20.411 -7.395 52.001 1.00 72.19 80 ARG A CA 1
ATOM 661 C C . ARG A 1 80 ? -21.063 -8.706 52.455 1.00 72.19 80 ARG A C 1
ATOM 663 O O . ARG A 1 80 ? -22.155 -8.663 53.015 1.00 72.19 80 ARG A O 1
ATOM 670 N N . ALA A 1 81 ? -20.402 -9.846 52.255 1.00 71.00 81 ALA A N 1
ATOM 671 C CA . ALA A 1 81 ? -20.862 -11.152 52.723 1.00 71.00 81 ALA A CA 1
ATOM 672 C C . ALA A 1 81 ? -20.814 -11.264 54.255 1.00 71.00 81 ALA A C 1
ATOM 674 O O . ALA A 1 81 ? -21.761 -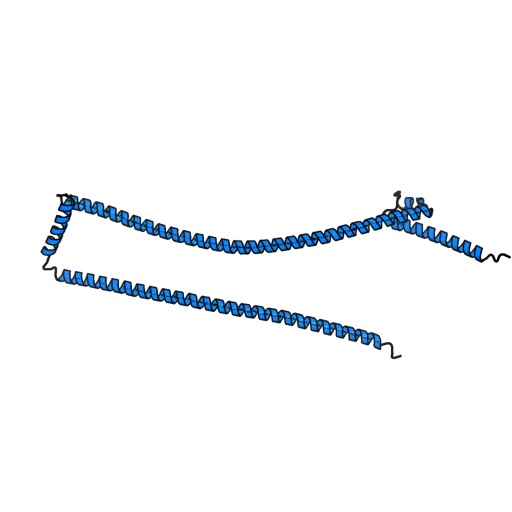11.761 54.858 1.00 71.00 81 ALA A O 1
ATOM 675 N N . GLU A 1 82 ? -19.761 -10.750 54.890 1.00 72.50 82 GLU A N 1
ATOM 676 C CA . GLU A 1 82 ? -19.624 -10.676 56.348 1.00 72.50 82 GLU A CA 1
ATOM 677 C C . GLU A 1 82 ? -20.674 -9.739 56.955 1.00 72.50 82 GLU A C 1
ATOM 679 O O . GLU A 1 82 ? -21.369 -10.134 57.888 1.00 72.50 82 GLU A O 1
ATOM 684 N N . ALA A 1 83 ? -20.900 -8.560 56.365 1.00 71.56 83 ALA A N 1
ATOM 685 C CA . ALA A 1 83 ? -21.975 -7.660 56.780 1.00 71.56 83 ALA A CA 1
ATOM 686 C C . ALA A 1 83 ? -23.364 -8.301 56.614 1.00 71.56 83 ALA A C 1
ATOM 688 O O . ALA A 1 83 ? -24.228 -8.148 57.477 1.00 71.56 83 ALA A O 1
ATOM 689 N N . HIS A 1 84 ? -23.590 -9.053 55.532 1.00 69.25 84 HIS A N 1
ATOM 690 C CA . HIS A 1 84 ? -24.847 -9.766 55.315 1.00 69.25 84 HIS A CA 1
ATOM 691 C C . HIS A 1 84 ? -25.033 -10.913 56.320 1.00 69.25 84 HIS A C 1
ATOM 693 O O . HIS A 1 84 ? -26.128 -11.083 56.855 1.00 69.25 84 HIS A O 1
ATOM 699 N N . MET A 1 85 ? -23.971 -11.662 56.635 1.00 70.44 85 MET A N 1
ATOM 700 C CA . MET A 1 85 ? -23.985 -12.686 57.683 1.00 70.44 85 MET A CA 1
ATOM 701 C C . MET A 1 85 ? -24.195 -12.084 59.073 1.00 70.44 85 MET A C 1
ATOM 703 O O . MET A 1 85 ? -24.927 -12.659 59.871 1.00 70.44 85 MET A O 1
ATOM 707 N N . GLU A 1 86 ? -23.627 -10.916 59.370 1.00 72.69 86 GLU A N 1
ATOM 708 C CA . GLU A 1 86 ? -23.828 -10.229 60.646 1.00 72.69 86 GLU A CA 1
ATOM 709 C C . GLU A 1 86 ? -25.249 -9.659 60.774 1.00 72.69 86 GLU A C 1
ATOM 711 O O . GLU A 1 86 ? -25.863 -9.754 61.838 1.00 72.69 86 GLU A O 1
ATOM 716 N N . ILE A 1 87 ? -25.829 -9.147 59.684 1.00 70.56 87 ILE A N 1
ATOM 717 C CA . ILE A 1 87 ? -27.238 -8.733 59.630 1.00 70.56 87 ILE A CA 1
ATOM 718 C C . ILE A 1 87 ? -28.168 -9.937 59.824 1.00 70.56 87 ILE A C 1
ATOM 720 O O . ILE A 1 87 ? -29.111 -9.847 60.613 1.00 70.56 87 ILE A O 1
ATOM 724 N N . GLU A 1 88 ? -27.906 -11.065 59.161 1.00 67.75 88 GLU A N 1
ATOM 725 C CA . GLU A 1 88 ? -28.679 -12.305 59.311 1.00 67.75 88 GLU A CA 1
ATOM 726 C C . GLU A 1 88 ? -28.517 -12.916 60.713 1.00 67.75 88 GLU A C 1
ATOM 728 O O . GLU A 1 88 ? -29.506 -13.280 61.348 1.00 67.75 88 GLU A O 1
ATOM 733 N N . ALA A 1 89 ? -27.309 -12.920 61.282 1.00 69.38 89 ALA A N 1
ATOM 734 C CA . ALA A 1 89 ? -27.066 -13.341 62.662 1.00 69.38 89 ALA A CA 1
ATOM 735 C C . ALA A 1 89 ? -27.760 -12.413 63.672 1.00 69.38 89 ALA A C 1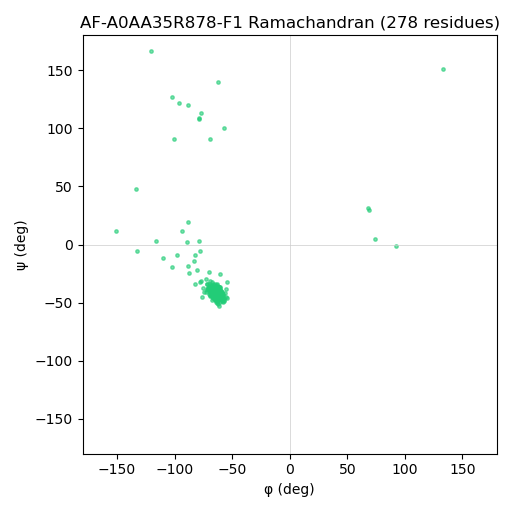
ATOM 737 O O . ALA A 1 89 ? -28.289 -12.876 64.684 1.00 69.38 89 ALA A O 1
ATOM 738 N N . ARG A 1 90 ? -27.822 -11.103 63.400 1.00 70.38 90 ARG A N 1
ATOM 739 C CA . ARG A 1 90 ? -28.554 -10.126 64.218 1.00 70.38 90 ARG A CA 1
ATOM 740 C C . ARG A 1 90 ? -30.069 -10.276 64.074 1.00 70.38 90 ARG A C 1
ATOM 742 O O . ARG A 1 90 ? -30.775 -10.083 65.062 1.00 70.38 90 ARG A O 1
ATOM 749 N N . LYS A 1 91 ? -30.575 -10.647 62.893 1.00 67.44 91 LYS A N 1
ATOM 750 C CA . LYS A 1 91 ? -31.982 -11.028 62.686 1.00 67.44 91 LYS A CA 1
ATOM 751 C C . LYS A 1 91 ? -32.320 -12.320 63.423 1.00 67.44 91 LYS A C 1
ATOM 753 O O . LYS A 1 91 ? -33.320 -12.333 64.120 1.00 67.44 91 LYS A O 1
ATOM 758 N N . MET A 1 92 ? -31.470 -13.344 63.360 1.00 61.09 92 MET A N 1
ATOM 759 C CA . MET A 1 92 ? -31.635 -14.600 64.103 1.00 61.09 92 MET A CA 1
ATOM 760 C C . MET A 1 92 ? -31.584 -14.378 65.620 1.00 61.09 92 MET A C 1
ATOM 762 O O . MET A 1 92 ? -32.439 -14.884 66.337 1.00 61.09 92 MET A O 1
ATOM 766 N N . ARG A 1 93 ? -30.664 -13.541 66.126 1.00 63.22 93 ARG A N 1
ATOM 767 C CA . ARG A 1 93 ? -30.646 -13.126 67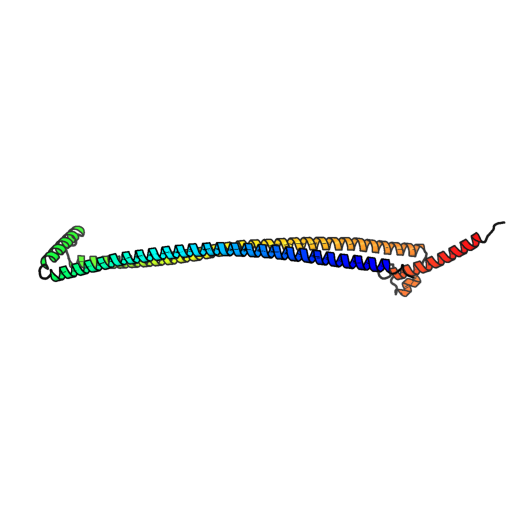.544 1.00 63.22 93 ARG A CA 1
ATOM 768 C C . ARG A 1 93 ? -31.913 -12.358 67.933 1.00 63.22 93 ARG A C 1
ATOM 770 O O . ARG A 1 93 ? -32.463 -12.615 68.995 1.00 63.22 93 ARG A O 1
ATOM 777 N N . LYS A 1 94 ? -32.414 -11.480 67.055 1.00 58.56 94 LYS A N 1
ATOM 778 C CA . LYS A 1 94 ? -33.698 -10.785 67.244 1.00 58.56 94 LYS A CA 1
ATOM 779 C C . LYS A 1 94 ? -34.914 -11.709 67.140 1.00 58.56 94 LYS A C 1
ATOM 781 O O . LYS A 1 94 ? -35.897 -11.422 67.801 1.00 58.56 94 LYS A O 1
ATOM 786 N N . GLU A 1 95 ? -34.874 -12.773 66.340 1.00 54.59 95 GLU A N 1
ATOM 787 C CA . GLU A 1 95 ? -35.930 -13.796 66.246 1.00 54.59 95 GLU A CA 1
ATOM 788 C C . GLU A 1 95 ? -35.959 -14.687 67.497 1.00 54.59 95 GLU A C 1
ATOM 790 O O . GLU A 1 95 ? -37.029 -14.965 68.029 1.00 54.59 95 GLU A O 1
ATOM 795 N N . VAL A 1 96 ? -34.793 -15.027 68.060 1.00 54.94 96 VAL A N 1
ATOM 796 C CA . VAL A 1 96 ? -34.687 -15.721 69.359 1.00 54.94 96 VAL A CA 1
ATOM 797 C C . VAL A 1 96 ? -35.143 -14.823 70.526 1.00 54.94 96 VAL A C 1
ATOM 799 O O . VAL A 1 96 ? -35.748 -15.312 71.476 1.00 54.94 96 VAL A O 1
ATOM 802 N N . GLU A 1 97 ? -34.940 -13.503 70.440 1.00 49.62 97 GLU A N 1
ATOM 803 C CA . GLU A 1 97 ? -35.430 -12.498 71.408 1.00 49.62 97 GLU A CA 1
ATOM 804 C C . GLU A 1 97 ? -36.908 -12.082 71.166 1.00 49.62 97 GLU A C 1
ATOM 806 O O . GLU A 1 97 ? -37.545 -11.416 71.989 1.00 49.62 97 GLU A O 1
ATOM 811 N N . LYS A 1 98 ? -37.504 -12.512 70.047 1.00 49.91 98 LYS A N 1
ATOM 812 C CA . LYS A 1 98 ? -38.882 -12.198 69.619 1.00 49.91 98 LYS A CA 1
ATOM 813 C C . LYS A 1 98 ? -39.945 -13.159 70.145 1.00 49.91 98 LYS A C 1
ATOM 815 O O . LYS A 1 98 ? -41.077 -13.138 69.672 1.00 49.91 98 LYS A O 1
ATOM 820 N N . THR A 1 99 ? -39.660 -13.903 71.204 1.00 46.62 99 THR A N 1
ATOM 821 C CA . THR A 1 99 ? -40.723 -14.428 72.076 1.00 46.62 99 THR A CA 1
ATOM 822 C C . THR A 1 99 ? -41.272 -13.371 73.049 1.00 46.62 99 THR A C 1
ATOM 824 O O . THR A 1 99 ? -42.183 -13.679 73.807 1.00 46.62 99 THR A O 1
ATOM 827 N N . SER A 1 100 ? -40.805 -12.109 72.993 1.00 49.31 100 SER A N 1
ATOM 828 C CA . SER A 1 100 ? -41.221 -11.049 73.938 1.00 49.31 100 SER A CA 1
ATOM 829 C C . SER A 1 100 ? -41.614 -9.679 73.332 1.00 49.31 100 SER A C 1
ATOM 831 O O . SER A 1 100 ? -42.104 -8.812 74.046 1.00 49.31 100 SER A O 1
ATOM 833 N N . THR A 1 101 ? -41.472 -9.412 72.023 1.00 55.41 101 THR A N 1
ATOM 834 C CA . THR A 1 101 ? -41.669 -8.034 71.486 1.00 55.41 101 THR A CA 1
ATOM 835 C C . THR A 1 101 ? -42.537 -7.928 70.230 1.00 55.41 101 THR A C 1
ATOM 837 O O . THR A 1 101 ? -42.228 -7.212 69.273 1.00 55.41 101 THR A O 1
ATOM 840 N N . ARG A 1 102 ? -43.699 -8.583 70.252 1.00 53.84 102 ARG A N 1
ATOM 841 C CA . ARG A 1 102 ? -44.749 -8.373 69.239 1.00 53.84 102 ARG A CA 1
ATOM 842 C C . ARG A 1 102 ? -45.421 -6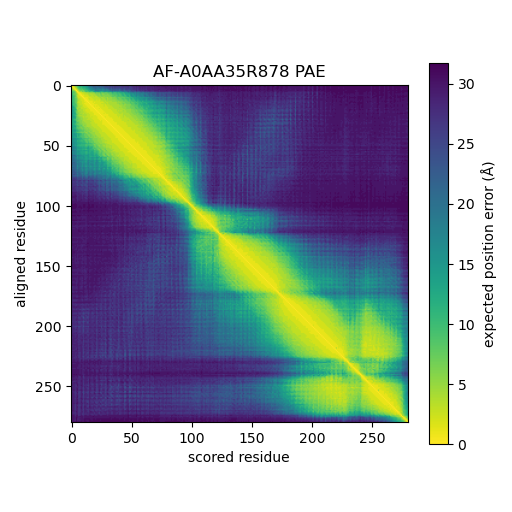.994 69.370 1.00 53.84 102 ARG A C 1
ATOM 844 O O . ARG A 1 102 ? -45.885 -6.450 68.382 1.00 53.84 102 ARG A O 1
ATOM 851 N N . GLU A 1 103 ? -45.375 -6.378 70.552 1.00 54.03 103 GLU A N 1
ATOM 852 C CA . GLU A 1 103 ? -46.040 -5.093 70.838 1.00 54.03 103 GLU A CA 1
ATOM 853 C C . GLU A 1 103 ? -45.235 -3.861 70.378 1.00 5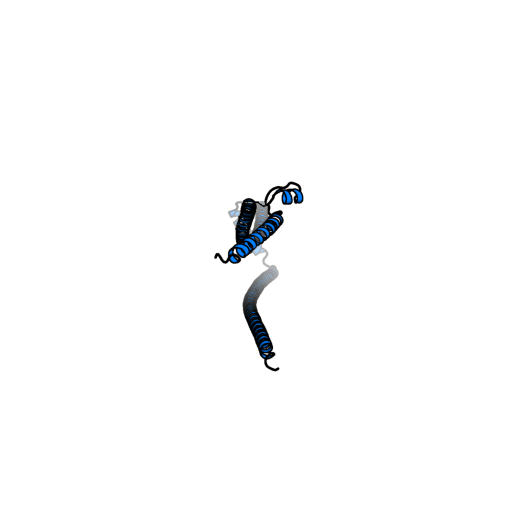4.03 103 GLU A C 1
ATOM 855 O O . GLU A 1 103 ? -45.795 -2.880 69.895 1.00 54.03 103 GLU A O 1
ATOM 860 N N . ARG A 1 104 ? -43.897 -3.911 70.446 1.00 54.69 104 ARG A N 1
ATOM 861 C CA . ARG A 1 104 ? -43.019 -2.788 70.050 1.00 54.69 104 ARG A CA 1
ATOM 862 C C . ARG A 1 104 ? -42.942 -2.566 68.538 1.00 54.69 104 ARG A C 1
ATOM 864 O O . ARG A 1 104 ? -42.718 -1.443 68.094 1.00 54.69 104 ARG A O 1
ATOM 871 N N . THR A 1 105 ? -43.103 -3.630 67.756 1.00 58.94 105 THR A N 1
ATOM 872 C CA . THR A 1 105 ? -43.134 -3.547 66.289 1.00 58.94 105 THR A CA 1
ATOM 873 C C . THR A 1 105 ? -44.456 -2.953 65.812 1.00 58.94 105 THR A C 1
ATOM 875 O O . THR A 1 105 ? -44.435 -2.066 64.967 1.00 58.94 105 THR A O 1
ATOM 878 N N . VAL A 1 106 ? -45.579 -3.331 66.431 1.00 61.78 106 VAL A N 1
ATOM 879 C CA . VAL A 1 106 ? -46.912 -2.777 66.134 1.00 61.78 106 VAL A CA 1
ATOM 880 C C . VAL A 1 106 ? -46.964 -1.266 66.379 1.00 61.78 106 VAL A C 1
ATOM 882 O O . VAL A 1 106 ? -47.346 -0.532 65.474 1.00 61.78 106 VAL A O 1
ATOM 885 N N . LEU A 1 107 ? -46.458 -0.782 67.520 1.00 62.06 107 LEU A N 1
ATOM 886 C CA . LEU A 1 107 ? -46.414 0.657 67.829 1.00 62.06 107 LEU A CA 1
ATOM 887 C C . LEU A 1 107 ? -45.558 1.466 66.837 1.00 62.06 107 LEU A C 1
ATOM 889 O O . LEU A 1 107 ? -45.888 2.600 66.493 1.00 62.06 107 LEU A O 1
ATOM 893 N N . SER A 1 108 ? -44.451 0.892 66.354 1.00 70.94 108 SER A N 1
ATOM 894 C CA . SER A 1 108 ? -43.607 1.528 65.335 1.00 70.94 108 SER A CA 1
ATOM 895 C C . SER A 1 108 ? -44.313 1.617 63.983 1.00 70.94 108 SER A C 1
ATOM 897 O O . SER A 1 108 ? -44.162 2.621 63.284 1.00 70.94 108 SER A O 1
ATOM 899 N N . TYR A 1 109 ? -45.048 0.570 63.597 1.00 70.81 109 TYR A N 1
ATOM 900 C CA . TYR A 1 109 ? -45.828 0.577 62.365 1.00 70.81 109 TYR A CA 1
ATOM 901 C C . TYR A 1 109 ? -46.992 1.565 62.475 1.00 70.81 109 TYR A C 1
ATOM 903 O O . TYR A 1 109 ? -47.144 2.390 61.579 1.00 70.81 109 TYR A O 1
ATOM 911 N N . GLU A 1 110 ? -47.724 1.592 63.593 1.00 69.81 110 GLU A N 1
ATOM 912 C CA . GLU A 1 110 ? -48.780 2.584 63.848 1.00 69.81 110 GLU A CA 1
ATOM 913 C C . GLU A 1 110 ? -48.264 4.024 63.735 1.00 69.81 110 GLU A C 1
ATOM 915 O O . GLU A 1 110 ? -48.869 4.836 63.039 1.00 69.81 110 GLU A O 1
ATOM 920 N N . GLN A 1 111 ? -47.104 4.339 64.323 1.00 74.62 111 GLN A N 1
ATOM 921 C CA . GLN A 1 111 ? -46.500 5.675 64.225 1.00 74.62 111 GLN A CA 1
ATOM 922 C C . GLN A 1 111 ? -46.061 6.046 62.799 1.00 74.62 111 GLN A C 1
ATOM 924 O O . GLN A 1 111 ? -46.132 7.216 62.411 1.00 74.62 111 GLN A O 1
ATOM 929 N N . ALA A 1 112 ? -45.582 5.080 62.010 1.00 73.94 112 ALA A N 1
ATOM 930 C CA . ALA A 1 112 ? -45.242 5.302 60.605 1.00 73.94 112 ALA A CA 1
ATOM 931 C C . ALA A 1 112 ? -46.506 5.529 59.758 1.00 73.94 112 ALA A C 1
ATOM 933 O O . ALA A 1 112 ? -46.550 6.469 58.961 1.00 73.94 112 ALA A O 1
ATOM 934 N N . PHE A 1 113 ? -47.561 4.747 59.997 1.00 69.00 113 PHE A N 1
ATOM 935 C CA . PHE A 1 113 ? -48.864 4.904 59.351 1.00 69.00 113 PHE A CA 1
ATOM 936 C C . PHE A 1 113 ? -49.529 6.240 59.694 1.00 69.00 113 PHE A C 1
ATOM 938 O O . PHE A 1 113 ? -50.073 6.893 58.808 1.00 69.00 113 PHE A O 1
ATOM 945 N N . GLU A 1 114 ? -49.431 6.710 60.939 1.00 71.31 114 GLU A N 1
ATOM 946 C CA . GLU A 1 114 ? -49.973 8.010 61.350 1.00 71.31 114 GLU A CA 1
ATOM 947 C C . GLU A 1 114 ? -49.292 9.185 60.630 1.00 71.31 114 GLU A C 1
ATOM 949 O O . GLU A 1 114 ? -49.946 10.158 60.243 1.00 71.31 114 GLU A O 1
ATOM 954 N N . LYS A 1 115 ? -47.974 9.088 60.407 1.00 75.12 115 LYS A N 1
ATOM 955 C CA . LYS A 1 115 ? -47.212 10.081 59.635 1.00 75.12 115 LYS A CA 1
ATOM 956 C C . LYS A 1 115 ? -47.623 10.085 58.166 1.00 75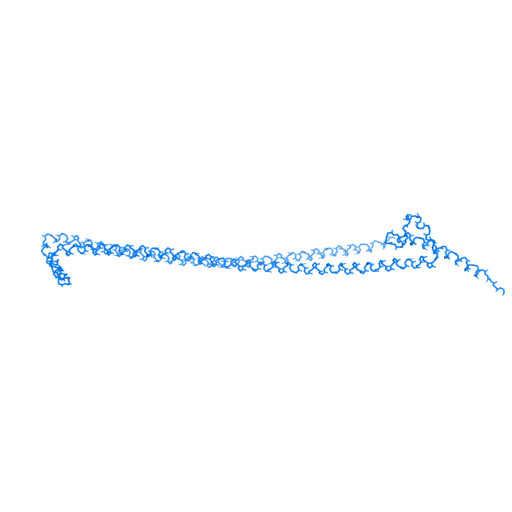.12 115 LYS A C 1
ATOM 958 O O . LYS A 1 115 ? -47.818 11.159 57.600 1.00 75.12 115 LYS A O 1
ATOM 963 N N . ILE A 1 116 ? -47.807 8.907 57.569 1.00 69.50 116 ILE A N 1
ATOM 964 C CA . ILE A 1 116 ? -48.249 8.776 56.174 1.00 69.50 116 ILE A CA 1
ATOM 965 C C . ILE A 1 116 ? -49.686 9.291 56.015 1.00 69.50 116 ILE A C 1
ATOM 967 O O . ILE A 1 116 ? -49.962 10.054 55.090 1.00 69.50 116 ILE A O 1
ATOM 971 N N . LYS A 1 117 ? -50.581 8.974 56.9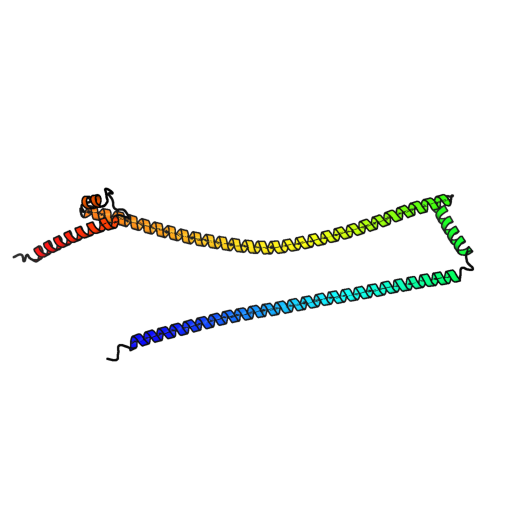56 1.00 68.56 117 LYS A N 1
ATOM 972 C CA . LYS A 1 117 ? -51.966 9.467 57.008 1.00 68.56 117 LYS A CA 1
ATOM 973 C C . LYS A 1 117 ? -52.035 10.996 57.069 1.00 68.56 117 LYS A C 1
ATOM 975 O O . LYS A 1 117 ? -52.810 11.603 56.335 1.00 68.56 117 LYS A O 1
ATOM 980 N N . LYS A 1 118 ? -51.189 11.634 57.889 1.00 71.94 118 LYS A N 1
ATOM 981 C CA . LYS A 1 118 ? -51.088 13.105 57.973 1.00 71.94 118 LYS A CA 1
ATOM 982 C C . LYS A 1 118 ? -50.527 13.747 56.702 1.00 71.94 118 LYS A C 1
ATOM 984 O O . LYS A 1 118 ? -50.963 14.837 56.352 1.00 71.94 118 LYS A O 1
ATOM 989 N N . ALA A 1 119 ? -49.579 13.097 56.029 1.00 69.88 119 ALA A N 1
ATOM 990 C CA . ALA A 1 119 ? -48.961 13.626 54.813 1.00 69.88 119 ALA A CA 1
ATOM 991 C C . ALA A 1 119 ? -49.841 13.457 53.560 1.00 69.88 119 ALA A C 1
ATOM 993 O O . ALA A 1 119 ? -49.793 14.293 52.664 1.00 69.88 119 ALA A O 1
ATOM 994 N N . THR A 1 120 ? -50.636 12.385 53.494 1.00 66.50 120 THR A N 1
ATOM 995 C CA . THR A 1 120 ? -51.427 12.017 52.303 1.00 66.50 120 THR A CA 1
ATOM 996 C C . THR A 1 120 ? -52.91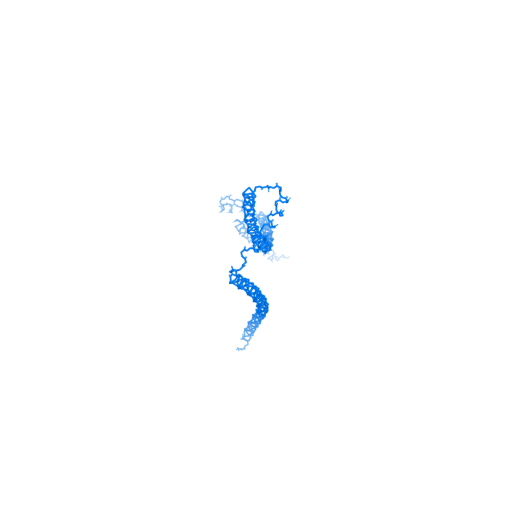4 12.364 52.414 1.00 66.50 120 THR A C 1
ATOM 998 O O . THR A 1 120 ? -53.590 12.446 51.393 1.00 66.50 120 THR A O 1
ATOM 1001 N N . GLY A 1 121 ? -53.438 12.577 53.629 1.00 64.25 121 GLY A N 1
ATOM 1002 C CA . GLY A 1 121 ? -54.838 12.941 53.880 1.00 64.25 121 GLY A CA 1
ATOM 1003 C C . GLY A 1 121 ? -55.852 11.800 53.709 1.00 64.25 121 GLY A C 1
ATOM 1004 O O . GLY A 1 121 ? -57.052 12.036 53.824 1.00 64.25 121 GLY A O 1
ATOM 1005 N N . ILE A 1 122 ? -55.399 10.570 53.447 1.00 64.00 122 ILE A N 1
ATOM 1006 C CA . ILE A 1 122 ? -56.256 9.404 53.187 1.00 64.00 122 ILE A CA 1
ATOM 1007 C C . ILE A 1 122 ? -56.598 8.722 54.518 1.00 64.00 122 ILE A C 1
ATOM 1009 O O . ILE A 1 122 ? -55.710 8.306 55.260 1.00 64.00 122 ILE A O 1
ATOM 1013 N N . THR A 1 123 ? -57.887 8.627 54.852 1.00 65.06 123 THR A N 1
ATOM 1014 C CA . THR A 1 123 ? -58.369 8.088 56.137 1.00 65.06 123 THR A CA 1
ATOM 1015 C C . THR A 1 123 ? -58.599 6.579 56.153 1.00 65.06 123 THR A C 1
ATOM 1017 O O . THR A 1 123 ? -58.625 6.011 57.247 1.00 65.06 123 THR A O 1
ATOM 1020 N N . ASP A 1 124 ? -58.727 5.962 54.977 1.00 72.81 124 ASP A N 1
ATOM 1021 C CA . ASP A 1 124 ? -58.978 4.534 54.782 1.00 72.81 124 ASP A CA 1
ATOM 1022 C C . ASP A 1 124 ? -57.667 3.770 54.526 1.00 72.81 124 ASP A C 1
ATOM 1024 O O . ASP A 1 124 ? -56.908 4.089 53.606 1.00 72.81 124 ASP A O 1
ATOM 1028 N N . ILE A 1 125 ? -57.383 2.789 55.386 1.00 67.81 125 ILE A N 1
ATOM 1029 C CA . ILE A 1 125 ? -56.119 2.041 55.405 1.00 67.81 125 ILE A CA 1
ATOM 1030 C C . ILE A 1 125 ? -56.003 1.161 54.158 1.00 67.81 125 ILE A C 1
ATOM 1032 O O . ILE A 1 125 ? -54.932 1.115 53.554 1.00 67.81 125 ILE A O 1
ATOM 1036 N N . ASP A 1 126 ? -57.100 0.540 53.724 1.00 75.19 126 ASP A N 1
ATOM 1037 C CA . ASP A 1 126 ? -57.097 -0.347 52.558 1.00 75.19 126 ASP A CA 1
ATOM 1038 C C . ASP A 1 126 ? -56.839 0.439 51.262 1.00 75.19 126 ASP A C 1
ATOM 1040 O O . ASP A 1 126 ? -56.085 -0.000 50.393 1.00 75.19 126 ASP A O 1
ATOM 1044 N N . GLN A 1 127 ? -57.359 1.669 51.168 1.00 76.31 127 GLN A N 1
ATOM 1045 C CA . GLN A 1 127 ? -57.081 2.569 50.040 1.00 76.31 127 GLN A CA 1
ATOM 1046 C C . GLN A 1 127 ? -55.631 3.064 50.017 1.00 76.31 127 GLN A C 1
ATOM 1048 O O . GLN A 1 127 ? -55.064 3.256 48.940 1.00 76.31 127 GLN A O 1
ATOM 1053 N N . LEU A 1 128 ? -55.023 3.287 51.186 1.00 73.25 128 LEU A N 1
ATOM 1054 C CA . LEU A 1 128 ? -53.620 3.688 51.283 1.00 73.25 128 LEU A CA 1
ATOM 1055 C C . LEU A 1 128 ? -52.689 2.545 50.864 1.00 73.25 128 LEU A C 1
ATOM 1057 O O . LEU A 1 128 ? -51.743 2.788 50.119 1.00 73.25 128 LEU A O 1
ATOM 1061 N N . VAL A 1 129 ? -52.972 1.317 51.308 1.00 79.50 129 VAL A N 1
ATOM 1062 C CA . VAL A 1 129 ? -52.214 0.122 50.911 1.00 79.50 129 VAL A CA 1
ATOM 1063 C C . VAL A 1 129 ? -52.359 -0.128 49.412 1.00 79.50 129 VAL A C 1
ATOM 1065 O O . VAL A 1 129 ? -51.347 -0.313 48.745 1.00 79.50 129 VAL A O 1
ATOM 1068 N N . SER A 1 130 ? -53.574 -0.033 48.860 1.00 80.81 130 SER A N 1
ATOM 1069 C CA . SER A 1 130 ? -53.796 -0.179 47.414 1.00 80.81 130 SER A CA 1
ATOM 1070 C C . SER A 1 130 ? -53.006 0.854 46.608 1.00 80.81 130 SER A C 1
ATOM 1072 O O . SER A 1 130 ? -52.273 0.482 45.701 1.00 80.81 130 SER A O 1
ATOM 1074 N N . LYS A 1 131 ? -53.065 2.142 46.981 1.00 80.75 131 LYS A N 1
ATOM 1075 C CA . LYS A 1 131 ? -52.268 3.185 46.311 1.00 80.75 131 LYS A CA 1
ATOM 1076 C C . LYS A 1 131 ? -50.766 2.981 46.466 1.00 80.75 131 LYS A C 1
ATOM 1078 O O . LYS A 1 131 ? -50.016 3.369 45.579 1.00 80.75 131 LYS A O 1
ATOM 1083 N N . PHE A 1 132 ? -50.315 2.446 47.598 1.00 80.69 132 PHE A N 1
ATOM 1084 C CA . PHE A 1 132 ? -48.899 2.176 47.810 1.00 80.69 132 PHE A CA 1
ATOM 1085 C C . PHE A 1 132 ? -48.416 1.046 46.902 1.00 80.69 132 PHE A C 1
ATOM 1087 O O . PHE A 1 132 ? -47.370 1.202 46.286 1.00 80.69 132 PHE A O 1
ATOM 1094 N N . ILE A 1 133 ? -49.204 -0.025 46.764 1.00 85.25 133 ILE A N 1
ATOM 1095 C CA . ILE A 1 133 ? -48.934 -1.120 45.823 1.00 85.25 133 ILE A CA 1
ATOM 1096 C C . ILE A 1 133 ? -48.919 -0.583 44.388 1.00 85.25 133 ILE A C 1
ATOM 1098 O O . ILE A 1 133 ? -47.950 -0.812 43.677 1.00 85.25 133 ILE A O 1
ATOM 1102 N N . ASP A 1 134 ? -49.909 0.224 43.992 1.00 87.38 134 ASP A N 1
ATOM 1103 C CA . ASP A 1 134 ? -49.959 0.805 42.642 1.00 87.38 134 ASP A CA 1
ATOM 1104 C C . ASP A 1 134 ? -48.724 1.675 42.338 1.00 87.38 134 ASP A C 1
ATOM 1106 O O . ASP A 1 134 ? -48.168 1.635 41.239 1.00 87.38 134 ASP A O 1
ATOM 1110 N N . VAL A 1 135 ? -48.279 2.479 43.311 1.00 86.75 135 VAL A N 1
ATOM 1111 C CA . VAL A 1 135 ? -47.078 3.317 43.177 1.00 86.75 135 VAL A CA 1
ATOM 1112 C C . VAL A 1 135 ? -45.807 2.468 43.191 1.00 86.75 135 VAL A C 1
ATOM 1114 O O . VAL A 1 135 ? -44.874 2.779 42.454 1.00 86.75 135 VAL A O 1
ATOM 1117 N N . GLU A 1 136 ? -45.746 1.411 43.998 1.00 87.88 136 GLU A N 1
ATOM 1118 C CA . GLU A 1 136 ? -44.610 0.490 44.042 1.00 87.88 136 GLU A CA 1
ATOM 1119 C C . GLU A 1 136 ? -44.474 -0.282 42.725 1.00 87.88 136 GLU A C 1
ATOM 1121 O O . GLU A 1 136 ? -43.376 -0.328 42.173 1.00 87.88 136 GLU A O 1
ATOM 1126 N N . ASP A 1 137 ? -45.579 -0.770 42.160 1.00 90.38 137 ASP A N 1
ATOM 1127 C CA . ASP A 1 137 ? -45.622 -1.433 40.855 1.00 90.38 137 ASP A CA 1
ATOM 1128 C C . ASP A 1 137 ? -45.179 -0.486 39.732 1.00 90.38 137 ASP A C 1
ATOM 1130 O O . ASP A 1 137 ? -44.366 -0.855 38.879 1.00 90.38 137 ASP A O 1
ATOM 1134 N N . GLN A 1 138 ? -45.645 0.769 39.751 1.00 92.31 138 GLN A N 1
ATOM 1135 C CA . GLN A 1 138 ? -45.182 1.794 38.809 1.00 92.31 138 GLN A CA 1
ATOM 1136 C C . GLN A 1 138 ? -43.686 2.070 38.956 1.00 92.31 138 GLN A C 1
ATOM 1138 O O . GLN A 1 138 ? -42.980 2.202 37.958 1.00 92.31 138 GLN A O 1
ATOM 1143 N N . ASN A 1 139 ? -43.187 2.147 40.188 1.00 91.19 139 ASN A N 1
ATOM 1144 C CA . ASN A 1 139 ? -41.781 2.418 40.456 1.00 91.19 139 ASN A CA 1
ATOM 1145 C C . ASN A 1 139 ? -40.896 1.225 40.061 1.00 91.19 139 ASN A C 1
ATOM 1147 O O . ASN A 1 139 ? -39.814 1.410 39.509 1.00 91.19 139 ASN A O 1
ATOM 1151 N N . PHE A 1 140 ? -41.381 -0.002 40.264 1.00 93.06 140 PHE A N 1
ATOM 1152 C CA . PHE A 1 140 ? -40.727 -1.225 39.814 1.00 93.06 140 PHE A CA 1
ATOM 1153 C C . PHE A 1 140 ? -40.659 -1.293 38.284 1.00 93.06 140 PHE A C 1
ATOM 1155 O O . PHE A 1 140 ? -39.597 -1.572 37.724 1.00 93.06 140 PHE A O 1
ATOM 1162 N N . ALA A 1 141 ? -41.753 -0.958 37.594 1.00 94.56 141 ALA A N 1
ATOM 1163 C CA . ALA A 1 141 ? -41.768 -0.847 36.138 1.00 94.56 141 ALA A CA 1
ATOM 1164 C C . ALA A 1 141 ? -40.779 0.220 35.639 1.00 94.56 141 ALA A C 1
ATOM 1166 O O . ALA A 1 141 ? -40.015 -0.038 34.707 1.00 94.56 141 ALA A O 1
ATOM 1167 N N . LEU A 1 142 ? -40.733 1.387 36.293 1.00 93.31 142 LEU A N 1
ATOM 1168 C CA . LEU A 1 142 ? -39.803 2.462 35.945 1.00 93.31 142 LEU A CA 1
ATOM 1169 C C . LEU A 1 142 ? -38.343 2.045 36.160 1.00 93.31 142 LEU A C 1
ATOM 1171 O O . LEU A 1 142 ? -37.489 2.326 35.325 1.00 93.31 142 LEU A O 1
ATOM 1175 N N . PHE A 1 143 ? -38.052 1.352 37.262 1.00 92.94 143 PHE A N 1
ATOM 1176 C CA . PHE A 1 143 ? -36.715 0.853 37.568 1.00 92.94 143 PHE A CA 1
ATOM 1177 C C . PHE A 1 143 ? -36.242 -0.167 36.529 1.00 92.94 143 PHE A C 1
ATOM 1179 O O . PHE A 1 143 ? -35.111 -0.081 36.048 1.00 92.94 143 PHE A O 1
ATOM 1186 N N . ASN A 1 144 ? -37.117 -1.093 36.130 1.00 94.12 144 ASN A N 1
ATOM 1187 C CA . ASN A 1 144 ? -36.813 -2.048 35.066 1.00 94.12 144 ASN A CA 1
ATOM 1188 C C . ASN A 1 144 ? -36.562 -1.341 33.734 1.00 94.12 144 ASN A C 1
ATOM 1190 O O . ASN A 1 144 ? -35.575 -1.645 33.071 1.00 94.12 144 ASN A O 1
ATOM 1194 N N . PHE A 1 145 ? -37.383 -0.347 33.390 1.00 96.56 145 PHE A N 1
ATOM 1195 C CA . PHE A 1 145 ? -37.197 0.444 32.177 1.00 96.56 145 PHE A CA 1
ATOM 1196 C C . PHE A 1 145 ? -35.868 1.213 32.174 1.00 96.56 145 PHE A C 1
ATOM 1198 O O . PHE A 1 145 ? -35.150 1.213 31.180 1.00 96.56 145 PHE A O 1
ATOM 1205 N N . VAL A 1 146 ? -35.487 1.825 33.301 1.00 96.12 146 VAL A N 1
ATOM 1206 C CA . VAL A 1 146 ? -34.186 2.501 33.441 1.00 96.12 146 VAL A CA 1
ATOM 1207 C C . VAL A 1 146 ? -33.026 1.515 33.286 1.00 96.12 146 VAL A C 1
ATOM 1209 O O . VAL A 1 146 ? -32.028 1.844 32.648 1.00 96.12 146 VAL A O 1
ATOM 1212 N N . ASN A 1 147 ? -33.141 0.304 33.835 1.00 93.69 147 ASN A N 1
ATOM 1213 C CA . ASN A 1 147 ? -32.113 -0.724 33.671 1.00 93.69 147 ASN A CA 1
ATOM 1214 C C . ASN A 1 147 ? -31.996 -1.198 32.221 1.00 93.69 147 ASN A C 1
ATOM 1216 O O . ASN A 1 147 ? -30.881 -1.366 31.732 1.00 93.69 147 ASN A O 1
ATOM 1220 N N . GLU A 1 148 ? -33.124 -1.381 31.537 1.00 95.50 148 GLU A N 1
ATOM 1221 C CA . GLU A 1 148 ? -33.156 -1.764 30.126 1.00 95.50 148 GLU A CA 1
ATOM 1222 C C . GLU A 1 148 ? -32.538 -0.675 29.242 1.00 95.50 148 GLU A C 1
ATOM 1224 O O . GLU A 1 148 ? -31.641 -0.966 28.454 1.00 95.50 148 GLU A O 1
ATOM 1229 N N . LEU A 1 149 ? -32.902 0.594 29.460 1.00 95.69 149 LEU A N 1
ATOM 1230 C CA . LEU A 1 149 ? -32.281 1.728 28.773 1.00 95.69 149 LEU A CA 1
ATOM 1231 C C . LEU A 1 149 ? -30.776 1.818 29.035 1.00 95.69 149 LEU A C 1
ATOM 1233 O O . LEU A 1 149 ? -30.009 2.093 28.118 1.00 95.69 149 LEU A O 1
ATOM 1237 N N . ASN A 1 150 ? -30.327 1.582 30.269 1.00 95.25 150 ASN A N 1
ATOM 1238 C CA . ASN A 1 150 ? -28.897 1.577 30.574 1.00 95.25 150 ASN A CA 1
ATOM 1239 C C . ASN A 1 150 ? -28.168 0.437 29.849 1.00 95.25 150 ASN A C 1
ATOM 1241 O O . ASN A 1 150 ? -27.083 0.658 29.316 1.00 95.25 150 ASN A O 1
ATOM 1245 N N . ALA A 1 151 ? -28.764 -0.757 29.778 1.00 95.62 151 ALA A N 1
ATOM 1246 C CA . ALA A 1 151 ? -28.202 -1.872 29.018 1.00 95.62 151 ALA A CA 1
ATOM 1247 C C . ALA A 1 151 ? -28.141 -1.566 27.509 1.00 95.62 151 ALA A C 1
ATOM 1249 O O . ALA A 1 151 ? -27.157 -1.896 26.839 1.00 95.62 151 ALA A O 1
ATOM 1250 N N . GLU A 1 152 ? -29.161 -0.893 26.973 1.00 97.38 152 GLU A N 1
ATOM 1251 C CA . GLU A 1 152 ? -29.177 -0.443 25.583 1.00 97.38 152 GLU A CA 1
ATOM 1252 C C . GLU A 1 152 ? -28.105 0.626 25.322 1.00 97.38 152 GLU A C 1
ATOM 1254 O O . GLU A 1 152 ? -27.381 0.536 24.331 1.00 97.38 152 GLU A O 1
ATOM 1259 N N . ILE A 1 153 ? -27.930 1.587 26.235 1.00 96.38 153 ILE A N 1
ATOM 1260 C CA . ILE A 1 153 ? -26.878 2.609 26.154 1.00 96.38 153 ILE A CA 1
ATOM 1261 C C . ILE A 1 153 ? -25.490 1.966 26.105 1.00 96.38 153 ILE A C 1
ATOM 1263 O O . ILE A 1 153 ? -24.686 2.357 25.259 1.00 96.38 153 ILE A O 1
ATOM 1267 N N . GLU A 1 154 ? -25.204 0.989 26.968 1.00 95.94 154 GLU A N 1
ATOM 1268 C CA . GLU A 1 154 ? -23.922 0.271 26.942 1.00 95.94 154 GLU A CA 1
ATOM 1269 C C . GLU A 1 154 ? -23.735 -0.480 25.619 1.00 95.94 154 GLU A C 1
ATOM 1271 O O . GLU A 1 154 ? -22.713 -0.329 24.956 1.00 95.94 154 GLU A O 1
ATOM 1276 N N . THR A 1 155 ? -24.774 -1.169 25.143 1.00 96.81 155 THR A N 1
ATOM 1277 C CA . THR A 1 155 ? -24.733 -1.866 23.847 1.00 96.81 155 THR A CA 1
ATOM 1278 C C . THR A 1 155 ? -24.448 -0.908 22.684 1.00 96.81 155 THR A C 1
ATOM 1280 O O . THR A 1 155 ? -23.707 -1.236 21.755 1.00 96.81 155 THR A O 1
ATOM 1283 N N . VAL A 1 156 ? -25.049 0.285 22.694 1.00 96.81 156 VAL A N 1
ATOM 1284 C CA . VAL A 1 156 ? -24.817 1.306 21.665 1.00 96.81 156 VAL A CA 1
ATOM 1285 C C . VAL A 1 156 ? -23.413 1.897 21.788 1.00 96.81 156 VAL A C 1
ATOM 1287 O O . VAL A 1 156 ? -22.767 2.101 20.762 1.00 96.81 156 VAL A O 1
ATOM 1290 N N . ARG A 1 157 ? -22.907 2.135 23.003 1.00 95.69 157 ARG A N 1
ATOM 1291 C CA . ARG A 1 157 ? -21.526 2.598 23.225 1.00 95.69 157 ARG A CA 1
ATOM 1292 C C . ARG A 1 157 ? -20.503 1.598 22.703 1.00 95.69 157 ARG A C 1
ATOM 1294 O O . ARG A 1 157 ? -19.586 2.015 22.000 1.00 95.69 157 ARG A O 1
ATOM 1301 N N . ASP A 1 158 ? -20.702 0.310 22.959 1.00 96.25 158 ASP A N 1
ATOM 1302 C CA . ASP A 1 158 ? -19.829 -0.750 22.451 1.00 96.25 158 ASP A CA 1
ATOM 1303 C C . ASP A 1 158 ? -19.813 -0.774 20.919 1.00 96.25 158 ASP A C 1
ATOM 1305 O O . ASP A 1 158 ? -18.748 -0.819 20.301 1.00 96.25 158 ASP A O 1
ATOM 1309 N N . LYS A 1 159 ? -20.988 -0.657 20.285 1.00 97.06 159 LYS A N 1
ATOM 1310 C CA . LYS A 1 159 ? -21.093 -0.554 18.820 1.00 97.06 159 LYS A CA 1
ATOM 1311 C C . LYS A 1 159 ? -20.393 0.689 18.279 1.00 97.06 159 LYS A C 1
ATOM 1313 O O . LYS A 1 159 ? -19.710 0.599 17.264 1.00 97.06 159 LYS A O 1
ATOM 1318 N N . ILE A 1 160 ? -20.548 1.840 18.938 1.00 96.00 160 ILE A N 1
ATOM 1319 C CA . ILE A 1 160 ? -19.845 3.070 18.552 1.00 96.00 160 ILE A CA 1
ATOM 1320 C C . ILE A 1 160 ? -18.335 2.847 18.638 1.00 96.00 160 ILE A C 1
ATOM 1322 O O . ILE A 1 160 ? -17.647 3.168 17.674 1.00 96.00 160 ILE A O 1
ATOM 1326 N N . SER A 1 161 ? -17.843 2.251 19.730 1.00 96.44 161 SER A N 1
ATOM 1327 C CA . SER A 1 161 ? -16.420 1.952 19.921 1.00 96.44 161 SER A CA 1
ATOM 1328 C C . SER A 1 161 ? -15.878 1.059 18.805 1.00 96.44 161 SER A C 1
ATOM 1330 O O . SER A 1 161 ? -14.887 1.412 18.165 1.00 96.44 161 SER A O 1
ATOM 1332 N N . GLN A 1 162 ? -16.573 -0.042 18.499 1.00 96.50 162 GLN A N 1
ATOM 1333 C CA . GLN A 1 162 ? -16.197 -0.954 17.413 1.00 96.50 162 GLN A CA 1
ATOM 1334 C C . GLN A 1 162 ? -16.147 -0.243 16.058 1.00 96.50 162 GLN A C 1
ATOM 1336 O O . GLN A 1 162 ? -15.159 -0.355 15.336 1.00 96.50 162 GLN A O 1
ATOM 1341 N N . VAL A 1 163 ? -17.175 0.543 15.724 1.00 96.00 163 VAL A N 1
ATOM 1342 C CA . VAL A 1 163 ? -17.211 1.285 14.456 1.00 96.00 163 VAL A CA 1
ATOM 1343 C C . VAL A 1 163 ? -16.089 2.323 14.394 1.00 96.00 163 VAL A C 1
ATOM 1345 O O . VAL A 1 163 ? -15.467 2.485 13.346 1.00 96.00 163 VAL A O 1
ATOM 1348 N N . THR A 1 164 ? -15.777 3.017 15.493 1.00 94.56 164 THR A N 1
ATOM 1349 C CA . THR A 1 164 ? -14.646 3.957 15.515 1.00 94.56 164 THR A CA 1
ATOM 1350 C C . THR A 1 164 ? -13.298 3.264 15.338 1.00 94.56 164 THR A C 1
ATOM 1352 O O . THR A 1 164 ? -12.456 3.782 14.605 1.00 94.56 164 THR A O 1
ATOM 1355 N N . GLU A 1 165 ? -13.096 2.086 15.932 1.00 95.06 165 GLU A N 1
ATOM 1356 C CA . GLU A 1 165 ? -11.881 1.289 15.725 1.00 95.06 165 GLU A CA 1
ATOM 1357 C C . GLU A 1 165 ? -11.750 0.822 14.270 1.00 95.06 165 GLU A C 1
ATOM 1359 O O . GLU A 1 165 ? -10.672 0.922 13.678 1.00 95.06 165 GLU A O 1
ATOM 1364 N N . GLU A 1 166 ? -12.847 0.374 13.655 1.00 94.50 166 GLU A N 1
ATOM 1365 C CA . GLU A 1 166 ? -12.864 0.022 12.235 1.00 94.50 166 GLU A CA 1
ATOM 1366 C C . GLU A 1 166 ? -12.534 1.226 11.347 1.00 94.50 166 GLU A C 1
ATOM 1368 O O . GLU A 1 166 ? -11.714 1.104 10.436 1.00 94.50 166 GLU A O 1
ATOM 1373 N N . ILE A 1 167 ? -13.105 2.403 11.627 1.00 93.00 167 ILE A N 1
ATOM 1374 C CA . ILE A 1 167 ? -12.813 3.638 10.884 1.00 93.00 167 ILE A CA 1
ATOM 1375 C C . ILE A 1 167 ? -11.324 3.984 10.961 1.00 93.00 167 ILE A C 1
ATOM 1377 O O . ILE A 1 167 ? -10.721 4.292 9.932 1.00 93.00 167 ILE A O 1
ATOM 1381 N N . GLU A 1 168 ? -10.715 3.935 12.146 1.00 91.88 168 GLU A N 1
ATOM 1382 C CA . GLU A 1 168 ? -9.289 4.242 12.305 1.00 91.88 168 GLU A CA 1
ATOM 1383 C C . GLU A 1 168 ? -8.404 3.213 11.590 1.00 91.88 168 GLU A C 1
ATOM 1385 O O . GLU A 1 168 ? -7.445 3.585 10.908 1.00 91.88 168 GLU A O 1
ATOM 1390 N N . LYS A 1 169 ? -8.781 1.930 11.622 1.00 91.81 169 LYS A N 1
ATOM 1391 C CA . LYS A 1 169 ? -8.109 0.886 10.841 1.00 91.81 169 LYS A CA 1
ATOM 1392 C C . LYS A 1 169 ? -8.197 1.152 9.336 1.00 91.81 169 LYS A C 1
ATOM 1394 O O . LYS A 1 169 ? -7.182 1.069 8.643 1.00 91.81 169 LYS A O 1
ATOM 1399 N N . PHE A 1 170 ? -9.378 1.502 8.823 1.00 87.44 170 PHE A N 1
ATOM 1400 C CA . PHE A 1 170 ? -9.565 1.827 7.407 1.00 87.44 170 PHE A CA 1
ATOM 1401 C C . PHE A 1 170 ? -8.828 3.101 6.996 1.00 87.44 170 PHE A C 1
ATOM 1403 O O . PHE A 1 170 ? -8.268 3.137 5.903 1.00 87.44 170 PHE A O 1
ATOM 1410 N N . LYS A 1 171 ? -8.766 4.127 7.853 1.00 87.75 171 LYS A N 1
ATOM 1411 C CA . LYS A 1 171 ? -7.950 5.323 7.592 1.00 87.75 171 LYS A CA 1
ATOM 1412 C C . LYS A 1 171 ? -6.468 4.978 7.494 1.00 87.75 171 LYS A C 1
ATOM 1414 O O . LYS A 1 171 ? -5.826 5.400 6.537 1.00 87.75 171 LYS A O 1
ATOM 1419 N N . GLY A 1 172 ? -5.942 4.184 8.430 1.00 84.69 172 GLY A N 1
ATOM 1420 C CA . GLY A 1 172 ? -4.545 3.741 8.400 1.00 84.69 172 GLY A CA 1
ATOM 1421 C C . GLY A 1 172 ? -4.211 2.959 7.126 1.00 84.69 172 GLY A C 1
ATOM 1422 O O . GLY A 1 172 ? -3.244 3.276 6.435 1.00 84.69 172 GLY A O 1
ATOM 1423 N N . GLN A 1 173 ? -5.065 2.000 6.757 1.00 86.12 173 GLN A N 1
ATOM 1424 C CA . GLN A 1 173 ? -4.928 1.246 5.506 1.00 86.12 173 GLN A CA 1
ATOM 1425 C C . GLN A 1 173 ? -5.078 2.133 4.262 1.00 86.12 173 GLN A C 1
ATOM 1427 O O . GLN A 1 173 ? -4.394 1.914 3.264 1.00 86.12 173 GLN A O 1
ATOM 1432 N N . GLY A 1 174 ? -5.958 3.135 4.317 1.00 84.19 174 GLY A N 1
ATOM 1433 C CA . GLY A 1 174 ? -6.178 4.097 3.244 1.00 84.19 174 GLY A CA 1
ATOM 1434 C C . GLY A 1 174 ? -4.922 4.898 2.924 1.00 84.19 174 GLY A C 1
ATOM 1435 O O . GLY A 1 174 ? -4.558 4.988 1.757 1.00 84.19 174 GLY A O 1
ATOM 1436 N N . VAL A 1 175 ? -4.220 5.396 3.947 1.00 83.88 175 VAL A N 1
ATOM 1437 C CA . VAL A 1 175 ? -2.972 6.158 3.771 1.00 83.88 175 VAL A CA 1
ATOM 1438 C C . VAL A 1 175 ? -1.878 5.288 3.149 1.00 83.88 175 VAL A C 1
ATOM 1440 O O . VAL A 1 175 ? -1.279 5.687 2.153 1.00 83.88 175 VAL A O 1
ATOM 1443 N N . GLU A 1 176 ? -1.657 4.073 3.661 1.00 84.00 176 GLU A N 1
ATOM 1444 C CA . GLU A 1 176 ? -0.629 3.168 3.121 1.00 84.00 176 GLU A CA 1
ATOM 1445 C C . GLU A 1 176 ? -0.929 2.764 1.665 1.00 84.00 176 GLU A C 1
ATOM 1447 O O . GLU A 1 176 ? -0.040 2.721 0.810 1.00 84.00 176 GLU A O 1
ATOM 1452 N N . MET A 1 177 ? -2.199 2.487 1.353 1.00 85.75 177 MET A N 1
ATOM 1453 C CA . MET A 1 177 ? -2.626 2.167 -0.011 1.00 85.75 177 MET A CA 1
ATOM 1454 C C . MET A 1 177 ? -2.520 3.374 -0.943 1.00 85.75 177 MET A C 1
ATOM 1456 O O . MET A 1 177 ? -2.147 3.210 -2.107 1.00 85.75 177 MET A O 1
ATOM 1460 N N . GLU A 1 178 ? -2.817 4.579 -0.459 1.00 89.75 178 GLU A N 1
ATOM 1461 C CA . GLU A 1 178 ? -2.685 5.804 -1.242 1.00 89.75 178 GLU A CA 1
ATOM 1462 C C . GLU A 1 178 ? -1.215 6.108 -1.552 1.00 89.75 178 GLU A C 1
ATOM 1464 O O . GLU A 1 178 ? -0.895 6.420 -2.698 1.00 89.75 178 GLU A O 1
ATOM 1469 N N . GLU A 1 179 ? -0.304 5.928 -0.590 1.00 89.56 179 GLU A N 1
ATOM 1470 C CA . GLU A 1 179 ? 1.140 6.067 -0.805 1.00 89.56 179 GLU A CA 1
ATOM 1471 C C . GLU A 1 179 ? 1.670 5.062 -1.832 1.00 89.56 179 GLU A C 1
ATOM 1473 O O . GLU A 1 179 ? 2.366 5.457 -2.775 1.00 89.56 179 GLU A O 1
ATOM 1478 N N . LYS A 1 180 ? 1.288 3.780 -1.714 1.00 91.19 180 LYS A N 1
ATOM 1479 C CA . LYS A 1 180 ? 1.638 2.743 -2.701 1.00 91.19 180 LYS A CA 1
ATOM 1480 C C . LYS A 1 180 ? 1.100 3.084 -4.085 1.00 91.19 180 LYS A C 1
ATOM 1482 O O . LYS A 1 180 ? 1.834 3.008 -5.067 1.00 91.19 180 LYS A O 1
ATOM 1487 N N . ARG A 1 181 ? -0.162 3.513 -4.175 1.00 92.12 181 ARG A N 1
ATOM 1488 C CA . ARG A 1 181 ? -0.771 3.941 -5.439 1.00 92.12 181 ARG A CA 1
ATOM 1489 C C . ARG A 1 181 ? -0.027 5.135 -6.038 1.00 92.12 181 ARG A C 1
ATOM 1491 O O . ARG A 1 181 ? 0.196 5.157 -7.244 1.00 92.12 181 ARG A O 1
ATOM 1498 N N . ARG A 1 182 ? 0.385 6.107 -5.218 1.00 94.12 182 ARG A N 1
ATOM 1499 C CA . ARG A 1 182 ? 1.182 7.263 -5.658 1.00 94.12 182 ARG A CA 1
ATOM 1500 C C . ARG A 1 182 ? 2.560 6.855 -6.167 1.00 94.12 182 ARG A C 1
ATOM 1502 O O . ARG A 1 182 ? 3.034 7.441 -7.131 1.00 94.12 182 ARG A O 1
ATOM 1509 N N . ALA A 1 183 ? 3.211 5.887 -5.522 1.00 94.25 183 ALA A N 1
ATOM 1510 C CA . ALA A 1 183 ? 4.484 5.344 -5.988 1.00 94.25 183 ALA A CA 1
ATOM 1511 C C . ALA A 1 183 ? 4.328 4.682 -7.364 1.00 94.25 183 ALA A C 1
ATOM 1513 O O . ALA A 1 183 ? 5.002 5.092 -8.298 1.00 94.25 183 ALA A O 1
ATOM 1514 N N . ILE A 1 184 ? 3.346 3.787 -7.515 1.00 94.88 184 ILE A N 1
ATOM 1515 C CA . ILE A 1 184 ? 3.064 3.110 -8.790 1.00 94.88 184 ILE A CA 1
ATOM 1516 C C . ILE A 1 184 ? 2.754 4.115 -9.907 1.00 94.88 184 ILE A C 1
ATOM 1518 O O . ILE A 1 184 ? 3.231 3.953 -11.025 1.00 94.88 184 ILE A O 1
ATOM 1522 N N . LEU A 1 185 ? 1.967 5.160 -9.621 1.00 95.00 185 LEU A N 1
ATOM 1523 C CA . LEU A 1 185 ? 1.674 6.203 -10.608 1.00 95.00 185 LEU A CA 1
ATOM 1524 C C . LEU A 1 185 ? 2.934 6.954 -11.044 1.00 95.00 185 LEU A C 1
ATOM 1526 O O . LEU A 1 185 ? 3.121 7.148 -12.238 1.00 95.00 185 LEU A O 1
ATOM 1530 N N . ARG A 1 186 ? 3.814 7.320 -10.104 1.00 96.38 186 ARG A N 1
ATOM 1531 C CA . ARG A 1 186 ? 5.086 7.980 -10.434 1.00 96.38 186 ARG A CA 1
ATOM 1532 C C . ARG A 1 186 ? 5.995 7.091 -11.277 1.00 96.38 186 ARG A C 1
ATOM 1534 O O . ARG A 1 186 ? 6.601 7.584 -12.221 1.00 96.38 186 ARG A O 1
ATOM 1541 N N . ASP A 1 187 ? 6.065 5.801 -10.964 1.00 96.25 187 ASP A N 1
ATOM 1542 C CA . ASP A 1 187 ? 6.880 4.850 -11.723 1.00 96.25 187 ASP A CA 1
ATOM 1543 C C . ASP A 1 187 ? 6.334 4.671 -13.148 1.00 96.25 187 ASP A C 1
ATOM 1545 O O . ASP A 1 187 ? 7.098 4.675 -14.111 1.00 96.25 187 ASP A O 1
ATOM 1549 N N . LEU A 1 188 ? 5.007 4.583 -13.300 1.00 96.06 188 LEU A N 1
ATOM 1550 C CA . LEU A 1 188 ? 4.353 4.521 -14.610 1.00 96.06 188 LEU A CA 1
ATOM 1551 C C . LEU A 1 188 ? 4.537 5.810 -15.418 1.00 96.06 188 LEU A C 1
ATOM 1553 O O . LEU A 1 188 ? 4.762 5.734 -16.621 1.00 96.06 188 LEU A O 1
ATOM 1557 N N . GLU A 1 189 ? 4.453 6.980 -14.784 1.00 96.38 189 GLU A N 1
ATOM 1558 C CA . GLU A 1 189 ? 4.711 8.272 -15.433 1.00 96.38 189 GLU A CA 1
ATOM 1559 C C . GLU A 1 189 ? 6.168 8.387 -15.900 1.00 96.38 189 GLU A C 1
ATOM 1561 O O . GLU A 1 189 ? 6.420 8.839 -17.016 1.00 96.38 189 GLU A O 1
ATOM 1566 N N . ALA A 1 190 ? 7.124 7.941 -15.080 1.00 96.69 190 ALA A N 1
ATOM 1567 C CA . ALA A 1 190 ? 8.538 7.930 -15.442 1.00 96.69 190 ALA A CA 1
ATOM 1568 C C . ALA A 1 190 ? 8.821 6.976 -16.611 1.00 96.69 190 ALA A C 1
ATOM 1570 O O . ALA A 1 190 ? 9.538 7.335 -17.545 1.00 96.69 190 ALA A O 1
ATOM 1571 N N . GLU A 1 191 ? 8.228 5.782 -16.588 1.00 97.00 191 GLU A N 1
ATOM 1572 C CA . GLU A 1 191 ? 8.373 4.815 -17.674 1.00 97.00 191 GLU A CA 1
ATOM 1573 C C . GLU A 1 191 ? 7.721 5.315 -18.967 1.00 97.00 191 GLU A C 1
ATOM 1575 O O . GLU A 1 191 ? 8.303 5.182 -20.042 1.00 97.00 191 GLU A O 1
ATOM 1580 N N . LEU A 1 192 ? 6.553 5.955 -18.872 1.00 96.44 192 LEU A N 1
ATOM 1581 C CA . LEU A 1 192 ? 5.897 6.575 -20.019 1.00 96.44 192 LEU A CA 1
ATOM 1582 C C . LEU A 1 192 ? 6.770 7.679 -20.627 1.00 96.44 192 LEU A C 1
ATOM 1584 O O . LEU A 1 192 ? 6.987 7.670 -21.835 1.00 96.44 192 LEU A O 1
ATOM 1588 N N . ALA A 1 193 ? 7.342 8.560 -19.802 1.00 97.31 193 ALA A N 1
ATOM 1589 C CA . ALA A 1 193 ? 8.250 9.605 -20.272 1.00 97.31 193 ALA A CA 1
ATOM 1590 C C . ALA A 1 193 ? 9.497 9.025 -20.965 1.00 97.31 193 ALA A C 1
ATOM 1592 O O . ALA A 1 193 ? 9.900 9.517 -22.019 1.00 97.31 193 ALA A O 1
ATOM 1593 N N . ARG A 1 194 ? 10.079 7.947 -20.418 1.00 97.31 194 ARG A N 1
ATOM 1594 C CA . ARG A 1 194 ? 11.223 7.246 -21.024 1.00 97.31 194 ARG A CA 1
ATOM 1595 C C . ARG A 1 194 ? 10.866 6.666 -22.392 1.00 97.31 194 ARG A C 1
ATOM 1597 O O . ARG A 1 194 ? 11.608 6.848 -23.354 1.00 97.31 194 ARG A O 1
ATOM 1604 N N . VAL A 1 195 ? 9.728 5.980 -22.488 1.00 96.62 195 VAL A N 1
ATOM 1605 C CA . VAL A 1 195 ? 9.263 5.373 -23.743 1.00 96.62 195 VAL A CA 1
ATOM 1606 C C . VAL A 1 195 ? 8.930 6.442 -24.786 1.00 96.62 195 VAL A C 1
ATOM 1608 O O . VAL A 1 195 ? 9.244 6.259 -25.961 1.00 96.62 195 VAL A O 1
ATOM 1611 N N . GLU A 1 196 ? 8.337 7.567 -24.384 1.00 96.56 196 GLU A N 1
ATOM 1612 C CA . GLU A 1 196 ? 8.077 8.701 -25.278 1.00 96.56 196 GLU A CA 1
ATOM 1613 C C . GLU A 1 196 ? 9.371 9.336 -25.802 1.00 96.56 196 GLU A C 1
ATOM 1615 O O . GLU A 1 196 ? 9.461 9.657 -26.990 1.00 96.56 196 GLU A O 1
ATOM 1620 N N . GLU A 1 197 ? 10.391 9.481 -24.952 1.00 97.25 197 GLU A N 1
ATOM 1621 C CA . GLU A 1 197 ? 11.705 9.976 -25.366 1.00 97.25 197 GLU A CA 1
ATOM 1622 C C . GLU A 1 197 ? 12.367 9.025 -26.373 1.00 97.25 197 GLU A C 1
ATOM 1624 O O . GLU A 1 197 ? 12.776 9.464 -27.452 1.00 97.25 197 GLU A O 1
ATOM 1629 N N . GLU A 1 198 ? 12.394 7.722 -26.079 1.00 96.94 198 GLU A N 1
ATOM 1630 C CA . GLU A 1 198 ? 12.936 6.695 -26.978 1.00 96.94 198 GLU A CA 1
ATOM 1631 C C . GLU A 1 198 ? 12.191 6.659 -28.318 1.00 96.94 198 GLU A C 1
ATOM 1633 O O . GLU A 1 198 ? 12.817 6.646 -29.383 1.00 96.94 198 GLU A O 1
ATOM 1638 N N . ALA A 1 199 ? 10.857 6.705 -28.296 1.00 96.62 199 ALA A N 1
ATOM 1639 C CA . ALA A 1 199 ? 10.043 6.779 -29.505 1.00 96.62 199 ALA A CA 1
ATOM 1640 C C . ALA A 1 199 ? 10.366 8.040 -30.322 1.00 96.62 199 ALA A C 1
ATOM 1642 O O . ALA A 1 199 ? 10.535 7.964 -31.543 1.00 96.62 199 ALA A O 1
ATOM 1643 N N . GLY A 1 200 ? 10.529 9.184 -29.652 1.00 97.38 200 GLY A N 1
ATOM 1644 C CA . GLY A 1 200 ? 10.941 10.436 -30.277 1.00 97.38 200 GLY A CA 1
ATOM 1645 C C . GLY A 1 200 ? 12.329 10.353 -30.920 1.00 97.38 200 GLY A C 1
ATOM 1646 O O . GLY A 1 200 ? 12.533 10.869 -32.023 1.00 97.38 200 GLY A O 1
ATOM 1647 N N . GLU A 1 201 ? 13.290 9.682 -30.282 1.00 96.56 201 GLU A N 1
ATOM 1648 C CA . GLU A 1 201 ? 14.604 9.431 -30.877 1.00 96.56 201 GLU A CA 1
ATOM 1649 C C . GLU A 1 201 ? 14.523 8.538 -32.116 1.00 96.56 201 GLU A C 1
ATOM 1651 O O . GLU A 1 201 ? 15.130 8.862 -33.145 1.00 96.56 201 GLU A O 1
ATOM 1656 N N . PHE A 1 202 ? 13.765 7.439 -32.049 1.00 95.81 202 PHE A N 1
ATOM 1657 C CA . PHE A 1 202 ? 13.562 6.554 -33.194 1.00 95.81 202 PHE A CA 1
ATOM 1658 C C . PHE A 1 202 ? 12.900 7.288 -34.359 1.00 95.81 202 PHE A C 1
ATOM 1660 O O . PHE A 1 202 ? 13.349 7.143 -35.496 1.00 95.81 202 PHE A O 1
ATOM 1667 N N . GLU A 1 203 ? 11.910 8.140 -34.095 1.00 96.81 203 GLU A N 1
ATOM 1668 C CA . GLU A 1 203 ? 11.254 8.926 -35.137 1.00 96.81 203 GLU A CA 1
ATOM 1669 C C . GLU A 1 203 ? 12.212 9.943 -35.779 1.00 96.81 203 GLU A C 1
ATOM 1671 O O . GLU A 1 203 ? 12.228 10.096 -37.003 1.00 96.81 203 GLU A O 1
ATOM 1676 N N . ARG A 1 204 ? 13.074 10.603 -34.988 1.00 96.81 204 ARG A N 1
ATOM 1677 C CA . ARG A 1 204 ? 14.126 11.482 -35.533 1.00 96.81 204 ARG A CA 1
ATOM 1678 C C . ARG A 1 204 ? 15.109 10.704 -36.405 1.00 96.81 204 ARG A C 1
ATOM 1680 O O . ARG A 1 204 ? 15.421 11.148 -37.508 1.00 96.81 204 ARG A O 1
ATOM 1687 N N . ARG A 1 205 ? 15.592 9.546 -35.938 1.00 96.56 205 ARG A N 1
ATOM 1688 C CA . ARG A 1 205 ? 16.525 8.699 -36.705 1.00 96.56 205 ARG A CA 1
ATOM 1689 C C . ARG A 1 205 ? 15.898 8.192 -37.997 1.00 96.56 205 ARG A C 1
ATOM 1691 O O . ARG A 1 205 ? 16.575 8.175 -39.027 1.00 96.56 205 ARG A O 1
ATOM 1698 N N . PHE A 1 206 ? 14.622 7.820 -37.948 1.00 95.12 206 PHE A N 1
ATOM 1699 C CA . PHE A 1 206 ? 13.858 7.416 -39.119 1.00 95.12 206 PHE A CA 1
ATOM 1700 C C . PHE A 1 206 ? 13.777 8.564 -40.127 1.00 95.12 206 PHE A C 1
ATOM 1702 O O . PHE A 1 206 ? 14.235 8.395 -41.250 1.00 95.12 206 PHE A O 1
ATOM 1709 N N . LYS A 1 207 ? 13.344 9.763 -39.707 1.00 96.56 207 LYS A N 1
ATOM 1710 C CA . LYS A 1 207 ? 13.285 10.954 -40.577 1.00 96.56 207 LYS A CA 1
ATOM 1711 C C . LYS A 1 207 ? 14.628 11.271 -41.238 1.00 96.56 207 LYS A C 1
ATOM 1713 O O . LYS A 1 207 ? 14.668 11.505 -42.442 1.00 96.56 207 LYS A O 1
ATOM 1718 N N . THR A 1 208 ? 15.728 11.241 -40.484 1.00 96.12 208 THR A N 1
ATOM 1719 C CA . THR A 1 208 ? 17.072 11.477 -41.038 1.00 96.12 208 THR A CA 1
ATOM 1720 C C . THR A 1 208 ? 17.476 10.396 -42.043 1.00 96.12 208 THR A C 1
ATOM 1722 O O . THR A 1 208 ? 18.028 10.712 -43.099 1.00 96.12 208 THR A O 1
ATOM 1725 N N . SER A 1 209 ? 17.191 9.124 -41.748 1.00 94.44 209 SER A N 1
ATOM 1726 C CA . SER A 1 209 ? 17.510 8.014 -42.655 1.00 94.44 209 SER A CA 1
ATOM 1727 C C . SER A 1 209 ? 16.689 8.093 -43.938 1.00 94.44 209 SER A C 1
ATOM 1729 O O . SER A 1 209 ? 17.267 8.018 -45.017 1.00 94.44 209 SER A O 1
ATOM 1731 N N . THR A 1 210 ? 15.380 8.336 -43.840 1.00 94.88 210 THR A N 1
ATOM 1732 C CA . THR A 1 210 ? 14.499 8.533 -44.997 1.00 94.88 210 THR A CA 1
ATOM 1733 C C . THR A 1 210 ? 14.968 9.706 -45.851 1.00 94.88 210 THR A C 1
ATOM 1735 O O . THR A 1 210 ? 15.142 9.542 -47.053 1.00 94.88 210 THR A O 1
ATOM 1738 N N . ALA A 1 211 ? 15.292 10.853 -45.244 1.00 95.31 211 ALA A N 1
ATOM 1739 C CA . ALA A 1 211 ? 15.827 12.002 -45.978 1.00 95.31 211 ALA A CA 1
ATOM 1740 C C . ALA A 1 211 ? 17.152 11.677 -46.693 1.00 95.31 211 ALA A C 1
ATOM 1742 O O . ALA A 1 211 ? 17.383 12.122 -47.815 1.00 95.31 211 ALA A O 1
ATOM 1743 N N . THR A 1 212 ? 18.021 10.874 -46.070 1.00 93.88 212 THR A N 1
ATOM 1744 C CA . THR A 1 212 ? 19.273 10.422 -46.698 1.00 93.88 212 THR A CA 1
ATOM 1745 C C . THR A 1 212 ? 18.992 9.503 -47.888 1.00 93.88 212 THR A C 1
ATOM 1747 O O . THR A 1 212 ? 19.620 9.645 -48.936 1.00 93.88 212 THR A O 1
ATOM 1750 N N . VAL A 1 213 ? 18.030 8.585 -47.762 1.00 91.44 213 VAL A N 1
ATOM 1751 C CA . VAL A 1 213 ? 17.616 7.695 -48.855 1.00 91.44 213 VAL A CA 1
ATOM 1752 C C . VAL A 1 213 ? 17.003 8.490 -50.009 1.00 91.44 213 VAL A C 1
ATOM 1754 O O . VAL A 1 213 ? 17.401 8.288 -51.151 1.00 91.44 213 VAL A O 1
ATOM 1757 N N . GLU A 1 214 ? 16.122 9.453 -49.740 1.00 91.88 214 GLU A N 1
ATOM 1758 C CA . GLU A 1 214 ? 15.543 10.338 -50.763 1.00 91.88 214 GLU A CA 1
ATOM 1759 C C . GLU A 1 214 ? 16.618 11.143 -51.513 1.00 91.88 214 GLU A C 1
ATOM 1761 O O . GLU A 1 214 ? 16.578 11.263 -52.744 1.00 91.88 214 GLU A O 1
ATOM 1766 N N . GLN A 1 215 ? 17.623 11.653 -50.791 1.00 93.12 215 GLN A N 1
ATOM 1767 C CA . GLN A 1 215 ? 18.772 12.330 -51.398 1.00 93.12 215 GLN A CA 1
ATOM 1768 C C . GLN A 1 215 ? 19.590 11.387 -52.284 1.00 93.12 215 GLN A C 1
ATOM 1770 O O . GLN A 1 215 ? 19.988 11.782 -53.381 1.00 93.12 215 GLN A O 1
ATOM 1775 N N . LEU A 1 216 ? 19.822 10.145 -51.847 1.00 91.00 216 LEU A N 1
ATOM 1776 C CA . LEU A 1 216 ? 20.518 9.137 -52.647 1.00 91.00 216 LEU A CA 1
ATOM 1777 C C . LEU A 1 216 ? 19.731 8.778 -53.909 1.00 91.00 216 LEU A C 1
ATOM 1779 O O . LEU A 1 216 ? 20.318 8.767 -54.987 1.00 91.00 216 LEU A O 1
ATOM 1783 N N . LEU A 1 217 ? 18.419 8.549 -53.805 1.00 89.62 217 LEU A N 1
ATOM 1784 C CA . LEU A 1 217 ? 17.554 8.266 -54.956 1.00 89.62 217 LEU A CA 1
ATOM 1785 C C . LEU A 1 217 ? 17.634 9.392 -55.994 1.00 89.62 217 LEU A C 1
ATOM 1787 O O . LEU A 1 217 ? 17.889 9.137 -57.170 1.00 89.62 217 LEU A O 1
ATOM 1791 N N . THR A 1 218 ? 17.518 10.642 -55.539 1.00 90.88 218 THR A N 1
ATOM 1792 C CA . THR A 1 218 ? 17.620 11.831 -56.400 1.00 90.88 218 THR A CA 1
ATOM 1793 C C . THR A 1 218 ? 19.022 11.979 -57.006 1.00 90.88 218 THR A C 1
ATOM 1795 O O . THR A 1 218 ? 19.175 12.333 -58.176 1.00 90.88 218 THR A O 1
ATOM 1798 N N . GLY A 1 219 ? 20.071 11.698 -56.227 1.00 90.06 219 GLY A N 1
ATOM 1799 C CA . GLY A 1 219 ? 21.458 11.748 -56.686 1.00 90.06 219 GLY A CA 1
ATOM 1800 C C . GLY A 1 219 ? 21.754 10.708 -57.765 1.00 90.06 219 GLY A C 1
ATOM 1801 O O . GLY A 1 219 ? 22.347 11.043 -58.792 1.00 90.06 219 GLY A O 1
ATOM 1802 N N . VAL A 1 220 ? 21.300 9.468 -57.565 1.00 88.50 220 VAL A N 1
ATOM 1803 C CA . VAL A 1 220 ? 21.437 8.377 -58.540 1.00 88.50 220 VAL A CA 1
ATOM 1804 C C . VAL A 1 220 ? 20.677 8.702 -59.821 1.00 88.50 220 VAL A C 1
ATOM 1806 O O . VAL A 1 220 ? 21.251 8.565 -60.898 1.00 88.50 220 VAL A O 1
ATOM 1809 N N . ASP A 1 221 ? 19.446 9.207 -59.725 1.00 86.88 221 ASP A N 1
ATOM 1810 C CA . ASP A 1 221 ? 18.659 9.638 -60.887 1.00 86.88 221 ASP A CA 1
ATOM 1811 C C . ASP A 1 221 ? 19.366 10.752 -61.687 1.00 86.88 221 ASP A C 1
ATOM 1813 O O . ASP A 1 221 ? 19.490 10.688 -62.916 1.00 86.88 221 ASP A O 1
ATOM 1817 N N . SER A 1 222 ? 19.952 11.732 -60.986 1.00 88.88 222 SER A N 1
ATOM 1818 C CA . SER A 1 222 ? 20.735 12.803 -61.611 1.00 88.88 222 SER A CA 1
ATOM 1819 C C . SER A 1 222 ? 21.975 12.278 -62.341 1.00 88.88 222 SER A C 1
ATOM 1821 O O . SER A 1 222 ? 22.254 12.703 -63.466 1.00 88.88 222 SER A O 1
ATOM 1823 N N . VAL A 1 223 ? 22.728 11.354 -61.733 1.00 87.56 223 VAL A N 1
ATOM 1824 C CA . VAL A 1 223 ? 23.920 10.750 -62.355 1.00 87.56 223 VAL A CA 1
ATOM 1825 C C . VAL A 1 223 ? 23.529 9.875 -63.542 1.00 87.56 223 VAL A C 1
ATOM 1827 O O . VAL A 1 223 ? 24.163 9.968 -64.594 1.00 87.56 223 VAL A O 1
ATOM 1830 N N . PHE A 1 224 ? 22.471 9.078 -63.411 1.00 85.75 224 PHE A N 1
ATOM 1831 C CA . PHE A 1 224 ? 21.947 8.231 -64.478 1.00 85.75 224 PHE A CA 1
ATOM 1832 C C . PHE A 1 224 ? 21.566 9.064 -65.710 1.00 85.75 224 PHE A C 1
ATOM 1834 O O . PHE A 1 224 ? 21.992 8.767 -66.828 1.00 85.75 224 PHE A O 1
ATOM 1841 N N . THR A 1 225 ? 20.864 10.179 -65.491 1.00 84.81 225 THR A N 1
ATOM 1842 C CA . THR A 1 225 ? 20.467 11.105 -66.559 1.00 84.81 225 THR A CA 1
ATOM 1843 C C . THR A 1 225 ? 21.675 11.811 -67.185 1.00 84.81 225 THR A C 1
ATOM 1845 O O . THR A 1 225 ? 21.778 11.903 -68.407 1.00 84.81 225 THR A O 1
ATOM 1848 N N . LYS A 1 226 ? 22.631 12.290 -66.375 1.00 84.88 226 LYS A N 1
ATOM 1849 C CA . LYS A 1 226 ? 23.819 13.019 -66.867 1.00 84.88 226 LYS A CA 1
ATOM 1850 C C . LYS A 1 226 ? 24.812 12.144 -67.623 1.00 84.88 226 LYS A C 1
ATOM 1852 O O . LYS A 1 226 ? 25.462 12.629 -68.543 1.00 84.88 226 LYS A O 1
ATOM 1857 N N . THR A 1 227 ? 24.954 10.882 -67.231 1.00 82.44 227 THR A N 1
ATOM 1858 C CA . THR A 1 227 ? 25.838 9.925 -67.917 1.00 82.44 227 THR A CA 1
ATOM 1859 C C . THR A 1 227 ? 25.224 9.384 -69.212 1.00 82.44 227 THR A C 1
ATOM 1861 O O . THR A 1 227 ? 25.910 8.687 -69.956 1.00 82.44 227 THR A O 1
ATOM 1864 N N . GLY A 1 228 ? 23.964 9.729 -69.516 1.00 76.94 228 GLY A N 1
ATOM 1865 C CA . GLY A 1 228 ? 23.272 9.284 -70.726 1.00 76.94 228 GLY A CA 1
ATOM 1866 C C . GLY A 1 228 ? 22.990 7.783 -70.722 1.00 76.94 228 GLY A C 1
ATOM 1867 O O . GLY A 1 228 ? 23.026 7.150 -71.778 1.00 76.94 228 GLY A O 1
ATOM 1868 N N . CYS A 1 229 ? 22.768 7.198 -69.540 1.00 78.81 229 CYS A N 1
ATOM 1869 C CA . CYS A 1 229 ? 22.413 5.789 -69.424 1.00 78.81 229 CYS A CA 1
ATOM 1870 C C . CYS A 1 229 ? 21.069 5.516 -70.121 1.00 78.81 229 CYS A C 1
ATOM 1872 O O . CYS A 1 229 ? 20.130 6.305 -70.027 1.00 78.81 229 CYS A O 1
ATOM 1874 N N . ASP A 1 230 ? 20.970 4.386 -70.822 1.00 71.75 230 ASP A N 1
ATOM 1875 C CA . ASP A 1 230 ? 19.754 4.015 -71.544 1.00 71.75 230 ASP A CA 1
ATOM 1876 C C . ASP A 1 230 ? 18.711 3.434 -70.577 1.00 71.75 230 ASP A C 1
ATOM 1878 O O . ASP A 1 230 ? 18.846 2.309 -70.087 1.00 71.75 230 ASP A O 1
ATOM 1882 N N . SER A 1 231 ? 17.654 4.205 -70.305 1.00 69.00 231 SER A N 1
ATOM 1883 C CA . SER A 1 231 ? 16.529 3.773 -69.468 1.00 69.00 231 SER A CA 1
ATOM 1884 C C . SER A 1 231 ? 15.802 2.552 -70.032 1.00 69.00 231 SER A C 1
ATOM 1886 O O . SER A 1 231 ? 15.194 1.812 -69.262 1.00 69.00 231 SER A O 1
ATOM 1888 N N . SER A 1 232 ? 15.853 2.306 -71.347 1.00 70.75 232 SER A N 1
ATOM 1889 C CA . SER A 1 232 ? 15.055 1.258 -71.997 1.00 70.75 232 SER A CA 1
ATOM 1890 C C . SER A 1 232 ? 15.424 -0.154 -71.527 1.00 70.75 232 SER A C 1
ATOM 1892 O O . SER A 1 232 ? 14.536 -0.985 -71.315 1.00 70.75 232 SER A O 1
ATOM 1894 N N . ALA A 1 233 ? 16.714 -0.401 -71.269 1.00 67.38 233 ALA A N 1
ATOM 1895 C CA . ALA A 1 233 ? 17.217 -1.680 -70.774 1.00 67.38 233 ALA A CA 1
ATOM 1896 C C . ALA A 1 233 ? 16.685 -1.998 -69.367 1.00 67.38 233 ALA A C 1
ATOM 1898 O O . ALA A 1 233 ? 16.290 -3.130 -69.087 1.00 67.38 233 ALA A O 1
ATOM 1899 N N . ILE A 1 234 ? 16.616 -0.985 -68.499 1.00 69.81 234 ILE A N 1
ATOM 1900 C CA . ILE A 1 234 ? 16.109 -1.129 -67.130 1.00 69.81 234 ILE A CA 1
ATOM 1901 C C . ILE A 1 234 ? 14.580 -1.210 -67.123 1.00 69.81 234 ILE A C 1
ATOM 1903 O O . ILE A 1 234 ? 14.018 -2.093 -66.481 1.00 69.81 234 ILE A O 1
ATOM 1907 N N . THR A 1 235 ? 13.886 -0.345 -67.868 1.00 69.00 235 THR A N 1
ATOM 1908 C CA . THR A 1 235 ? 12.415 -0.322 -67.925 1.00 69.00 235 THR A CA 1
ATOM 1909 C C . THR A 1 235 ? 11.840 -1.620 -68.500 1.00 69.00 235 THR A C 1
ATOM 1911 O O . THR A 1 235 ? 10.800 -2.086 -68.033 1.00 69.00 235 THR A O 1
ATOM 1914 N N . SER A 1 236 ? 12.528 -2.251 -69.460 1.00 68.69 236 SER A N 1
ATOM 1915 C CA . SER A 1 236 ? 12.151 -3.575 -69.972 1.00 68.69 236 SER A CA 1
ATOM 1916 C C . SER A 1 236 ? 12.369 -4.691 -68.944 1.00 68.69 236 SER A C 1
ATOM 1918 O O . SER A 1 236 ? 11.584 -5.637 -68.910 1.00 68.69 236 SER A O 1
ATOM 1920 N N . LEU A 1 237 ? 13.418 -4.602 -68.118 1.00 68.00 237 LEU A N 1
ATOM 1921 C CA . LEU A 1 237 ? 13.744 -5.601 -67.094 1.00 68.00 237 LEU A CA 1
ATOM 1922 C C . LEU A 1 237 ? 12.834 -5.486 -65.858 1.00 68.00 237 LEU A C 1
ATOM 1924 O O . LEU A 1 237 ? 12.516 -6.490 -65.228 1.00 68.00 237 LEU A O 1
ATOM 1928 N N . LEU A 1 238 ? 12.386 -4.269 -65.538 1.00 71.56 238 LEU A N 1
ATOM 1929 C CA . LEU A 1 238 ? 11.514 -3.953 -64.400 1.00 71.56 238 LEU A CA 1
ATOM 1930 C C . LEU A 1 238 ? 10.012 -3.945 -64.750 1.00 71.56 238 LEU A C 1
ATOM 1932 O O . LEU A 1 238 ? 9.195 -3.480 -63.957 1.00 71.56 238 LEU A O 1
ATOM 1936 N N . GLY A 1 239 ? 9.627 -4.445 -65.929 1.00 68.00 239 GLY A N 1
ATOM 1937 C CA . GLY A 1 239 ? 8.218 -4.626 -66.299 1.00 68.00 239 GLY A CA 1
ATOM 1938 C C . GLY A 1 239 ? 7.428 -3.328 -66.510 1.00 68.00 239 GLY A C 1
ATOM 1939 O O . GLY A 1 239 ? 6.223 -3.308 -66.276 1.00 68.00 239 GLY A O 1
ATOM 1940 N N . GLY A 1 240 ? 8.078 -2.244 -66.947 1.00 63.91 240 GLY A N 1
ATOM 1941 C CA . GLY A 1 240 ? 7.416 -0.970 -67.260 1.00 63.91 240 GLY A CA 1
ATOM 1942 C C . GLY A 1 240 ? 7.357 0.043 -66.112 1.00 63.91 240 GLY A C 1
ATOM 1943 O O . GLY A 1 240 ? 6.883 1.160 -66.320 1.00 63.91 240 GLY A O 1
ATOM 1944 N N . HIS A 1 241 ? 7.874 -0.287 -64.924 1.00 60.47 241 HIS A N 1
ATOM 1945 C CA . HIS A 1 241 ? 8.078 0.700 -63.863 1.00 60.47 241 HIS A CA 1
ATOM 1946 C C . HIS A 1 241 ? 9.320 1.548 -64.171 1.00 60.47 241 HIS A C 1
ATOM 1948 O O . HIS A 1 241 ? 10.441 1.044 -64.205 1.00 60.47 241 HIS A O 1
ATOM 1954 N N . SER A 1 242 ? 9.104 2.837 -64.437 1.00 64.62 242 SER A N 1
ATOM 1955 C CA . SER A 1 242 ? 10.161 3.812 -64.712 1.00 64.62 242 SER A CA 1
ATOM 1956 C C . SER A 1 242 ? 10.414 4.669 -63.476 1.00 64.62 242 SER A C 1
ATOM 1958 O O . SER A 1 242 ? 9.478 5.271 -62.952 1.00 64.62 242 SER A O 1
ATOM 1960 N N . GLY A 1 243 ? 11.672 4.754 -63.045 1.00 74.25 243 GLY A N 1
ATOM 1961 C CA . GLY A 1 243 ? 12.113 5.631 -61.961 1.00 74.25 243 GLY A CA 1
ATOM 1962 C C . GLY A 1 243 ? 13.012 4.927 -60.948 1.00 74.25 243 GLY A C 1
ATOM 1963 O O . GLY A 1 243 ? 12.899 3.720 -60.713 1.00 74.25 243 GLY A O 1
ATOM 1964 N N . VAL A 1 244 ? 13.902 5.707 -60.335 1.00 81.06 244 VAL A N 1
ATOM 1965 C CA . VAL A 1 244 ? 14.764 5.247 -59.244 1.00 81.06 244 VAL A CA 1
ATOM 1966 C C . VAL A 1 244 ? 13.946 5.234 -57.949 1.00 81.06 244 VAL A C 1
ATOM 1968 O O . VAL A 1 244 ? 13.593 6.279 -57.410 1.00 81.06 244 VAL A O 1
ATOM 1971 N N . THR A 1 245 ? 13.630 4.043 -57.448 1.00 83.12 245 THR A N 1
ATOM 1972 C CA . THR A 1 245 ? 12.945 3.797 -56.170 1.00 83.12 245 THR A CA 1
ATOM 1973 C C . THR A 1 245 ? 13.839 2.952 -55.269 1.00 83.12 245 THR A C 1
ATOM 1975 O O . THR A 1 245 ? 14.810 2.361 -55.736 1.00 83.12 245 THR A O 1
ATOM 1978 N N . GLU A 1 246 ? 13.525 2.838 -53.977 1.00 80.12 246 GLU A N 1
ATOM 1979 C CA . GLU A 1 246 ? 14.337 2.042 -53.034 1.00 80.12 246 GLU A CA 1
ATOM 1980 C C . GLU A 1 246 ? 14.547 0.589 -53.490 1.00 80.12 246 GLU A C 1
ATOM 1982 O O . GLU A 1 246 ? 15.599 -0.002 -53.263 1.00 80.12 246 GLU A O 1
ATOM 1987 N N . THR A 1 247 ? 13.563 0.020 -54.184 1.00 81.94 247 THR A N 1
ATOM 1988 C CA . THR A 1 247 ? 13.604 -1.344 -54.722 1.00 81.94 247 THR A CA 1
ATOM 1989 C C . THR A 1 247 ? 14.379 -1.474 -56.032 1.00 81.94 247 THR A C 1
ATOM 1991 O O . THR A 1 247 ? 14.810 -2.579 -56.363 1.00 81.94 247 THR A O 1
ATOM 1994 N N . THR A 1 248 ? 14.545 -0.381 -56.782 1.00 82.50 248 THR A N 1
ATOM 1995 C CA . THR A 1 248 ? 15.162 -0.375 -58.120 1.00 82.50 248 THR A CA 1
ATOM 1996 C C . THR A 1 248 ? 16.537 0.302 -58.137 1.00 82.50 248 THR A C 1
ATOM 1998 O O . THR A 1 248 ? 17.282 0.162 -59.107 1.00 82.50 248 THR A O 1
ATOM 2001 N N . ILE A 1 249 ? 16.916 1.005 -57.062 1.00 85.50 249 ILE A N 1
ATOM 2002 C CA . ILE A 1 249 ? 18.148 1.801 -56.963 1.00 85.50 249 ILE A CA 1
ATOM 2003 C C . ILE A 1 249 ? 19.414 0.992 -57.270 1.00 85.50 249 ILE A C 1
ATOM 2005 O O . ILE A 1 249 ? 20.313 1.495 -57.942 1.00 85.50 249 ILE A O 1
ATOM 2009 N N . LEU A 1 250 ? 19.482 -0.271 -56.836 1.00 86.38 250 LEU A N 1
ATOM 2010 C CA . LEU A 1 250 ? 20.641 -1.137 -57.070 1.00 86.38 250 LEU A CA 1
ATOM 2011 C C . LEU A 1 250 ? 20.807 -1.477 -58.556 1.00 86.38 250 LEU A C 1
ATOM 2013 O O . LEU A 1 250 ? 21.925 -1.504 -59.064 1.00 86.38 250 LEU A O 1
ATOM 2017 N N . GLN A 1 251 ? 19.701 -1.691 -59.268 1.00 84.50 251 GLN A N 1
ATOM 2018 C CA . GLN A 1 251 ? 19.698 -1.968 -60.702 1.00 84.50 251 GLN A CA 1
ATOM 2019 C C . GLN A 1 251 ? 20.129 -0.728 -61.494 1.00 84.50 251 GLN A C 1
ATOM 2021 O O . GLN A 1 251 ? 20.943 -0.843 -62.409 1.00 84.50 251 GLN A O 1
ATOM 2026 N N . TYR A 1 252 ? 19.651 0.461 -61.110 1.00 85.00 252 TYR A N 1
ATOM 2027 C CA . TYR A 1 252 ? 20.094 1.726 -61.704 1.00 85.00 252 TYR A CA 1
ATOM 2028 C C . TYR A 1 252 ? 21.587 1.984 -61.459 1.00 85.00 252 TYR A C 1
ATOM 2030 O O . TYR A 1 252 ? 22.307 2.313 -62.402 1.00 85.00 252 TYR A O 1
ATOM 2038 N N . LEU A 1 253 ? 22.080 1.764 -60.236 1.00 87.00 253 LEU A N 1
ATOM 2039 C CA . LEU A 1 253 ? 23.504 1.895 -59.909 1.00 87.00 253 LEU A CA 1
ATOM 2040 C C . LEU A 1 253 ? 24.391 0.940 -60.717 1.00 87.00 253 LEU A C 1
ATOM 2042 O O . LEU A 1 253 ? 25.433 1.371 -61.200 1.00 87.00 253 LEU A O 1
ATOM 2046 N N . GLY A 1 254 ? 23.975 -0.313 -60.921 1.00 87.06 254 GLY A N 1
ATOM 2047 C CA . GLY A 1 254 ? 24.738 -1.272 -61.729 1.00 87.06 254 GLY A CA 1
ATOM 2048 C C . GLY A 1 254 ? 24.902 -0.836 -63.191 1.00 87.06 254 GLY A C 1
ATOM 2049 O O . GLY A 1 254 ? 25.966 -1.010 -63.784 1.00 87.06 254 GLY A O 1
ATOM 2050 N N . VAL A 1 255 ? 23.881 -0.198 -63.772 1.00 85.31 255 VAL A N 1
ATOM 2051 C CA . VAL A 1 255 ? 23.973 0.350 -65.137 1.00 85.31 255 VAL A CA 1
ATOM 2052 C C . VAL A 1 255 ? 24.852 1.598 -65.183 1.00 85.31 255 VAL A C 1
ATOM 2054 O O . VAL A 1 255 ? 25.670 1.729 -66.097 1.00 85.31 255 VAL A O 1
ATOM 2057 N N . VAL A 1 256 ? 24.740 2.485 -64.186 1.00 86.44 256 VAL A N 1
ATOM 2058 C CA . VAL A 1 256 ? 25.652 3.633 -64.043 1.00 86.44 256 VAL A CA 1
ATOM 2059 C C . VAL A 1 256 ? 27.098 3.159 -63.917 1.00 86.44 256 VAL A C 1
ATOM 2061 O O . VAL A 1 256 ? 27.980 3.724 -64.563 1.00 86.44 256 VAL A O 1
ATOM 2064 N N . GLU A 1 257 ? 27.357 2.116 -63.129 1.00 88.25 257 GLU A N 1
ATOM 2065 C CA . GLU A 1 257 ? 28.685 1.524 -62.963 1.00 88.25 257 GLU A CA 1
ATOM 2066 C C . GLU A 1 257 ? 29.229 0.996 -64.295 1.00 88.25 257 GLU A C 1
ATOM 2068 O O . GLU A 1 257 ? 30.345 1.350 -64.685 1.00 88.25 257 GLU A O 1
ATOM 2073 N N . GLN A 1 258 ? 28.435 0.217 -65.037 1.00 86.94 258 GLN A N 1
ATOM 2074 C CA . GLN A 1 258 ? 28.835 -0.290 -66.349 1.00 86.94 258 GLN A CA 1
ATOM 2075 C C . GLN A 1 258 ? 29.191 0.857 -67.307 1.00 86.94 258 GLN A C 1
ATOM 2077 O O . GLN A 1 258 ? 30.262 0.846 -67.917 1.00 86.94 258 GLN A O 1
ATOM 2082 N N . LYS A 1 259 ? 28.330 1.876 -67.405 1.00 84.88 259 LYS A N 1
ATOM 2083 C CA . LYS A 1 259 ? 28.557 3.031 -68.285 1.00 84.88 259 LYS A CA 1
ATOM 2084 C C . LYS A 1 259 ? 29.766 3.858 -67.865 1.00 84.88 259 LYS A C 1
ATOM 2086 O O . LYS A 1 259 ? 30.540 4.292 -68.714 1.00 84.88 259 LYS A O 1
ATOM 2091 N N . THR A 1 260 ? 29.976 4.033 -66.565 1.00 86.56 260 THR A N 1
ATOM 2092 C CA . THR A 1 260 ? 31.146 4.743 -66.035 1.00 86.56 260 THR A CA 1
ATOM 2093 C C . THR A 1 260 ? 32.436 3.989 -66.362 1.00 86.56 260 THR A C 1
ATOM 2095 O O . THR A 1 260 ? 33.402 4.605 -66.809 1.00 86.56 260 THR A O 1
ATOM 2098 N N . ASN A 1 261 ? 32.447 2.660 -66.224 1.00 89.19 261 ASN A N 1
ATOM 2099 C CA . ASN A 1 261 ? 33.590 1.826 -66.601 1.00 89.19 261 ASN A CA 1
ATOM 2100 C C . ASN A 1 261 ? 33.894 1.903 -68.106 1.00 89.19 261 ASN A C 1
ATOM 2102 O O . ASN A 1 261 ? 35.060 2.034 -68.481 1.00 89.19 261 ASN A O 1
ATOM 2106 N N . GLU A 1 262 ? 32.871 1.886 -68.967 1.00 87.62 262 GLU A N 1
ATOM 2107 C CA . GLU A 1 262 ? 33.027 2.090 -70.417 1.00 87.62 262 GLU A CA 1
ATOM 2108 C C . GLU A 1 262 ? 33.676 3.455 -70.725 1.00 87.62 262 GLU A C 1
ATOM 2110 O O . GLU A 1 262 ? 34.647 3.533 -71.484 1.00 87.62 262 GLU A O 1
ATOM 2115 N N . LEU A 1 263 ? 33.196 4.532 -70.092 1.00 86.50 263 LEU A N 1
ATOM 2116 C CA . LEU A 1 263 ? 33.748 5.882 -70.261 1.00 86.50 263 LEU A CA 1
ATOM 2117 C C . LEU A 1 263 ? 35.192 6.003 -69.749 1.00 86.50 263 LEU A C 1
ATOM 2119 O O . LEU A 1 263 ? 36.015 6.657 -70.391 1.00 86.50 263 LEU A O 1
ATOM 2123 N N . LEU A 1 264 ? 35.528 5.357 -68.629 1.00 88.44 264 LEU A N 1
ATOM 2124 C CA . LEU A 1 264 ? 36.895 5.326 -68.100 1.00 88.44 264 LEU A CA 1
ATOM 2125 C C . LEU A 1 264 ? 37.855 4.594 -69.043 1.00 88.44 264 LEU A C 1
ATOM 2127 O O . LEU A 1 264 ? 38.972 5.066 -69.261 1.00 88.44 264 LEU A O 1
ATOM 2131 N N . GLN A 1 265 ? 37.427 3.478 -69.639 1.00 90.25 265 GLN A N 1
ATOM 2132 C CA . GLN A 1 265 ? 38.222 2.764 -70.643 1.00 90.25 265 GLN A CA 1
ATOM 2133 C C . GLN A 1 265 ? 38.459 3.626 -71.889 1.00 90.25 265 GLN A C 1
ATOM 2135 O O . GLN A 1 265 ? 39.590 3.708 -72.371 1.00 90.25 265 GLN A O 1
ATOM 2140 N N . LEU A 1 266 ? 37.427 4.328 -72.369 1.00 88.00 266 LEU A N 1
ATOM 2141 C CA . LEU A 1 266 ? 37.544 5.294 -73.467 1.00 88.00 266 LEU A CA 1
ATOM 2142 C C . LEU A 1 266 ? 38.524 6.423 -73.129 1.00 88.00 266 LEU A C 1
ATOM 2144 O O . LEU A 1 266 ? 39.394 6.747 -73.935 1.00 88.00 266 LEU A O 1
ATOM 2148 N N . GLN A 1 267 ? 38.436 6.995 -71.928 1.00 86.69 267 GLN A N 1
ATOM 2149 C CA . GLN A 1 267 ? 39.354 8.043 -71.487 1.00 86.69 267 GLN A CA 1
ATOM 2150 C C . GLN A 1 267 ? 40.798 7.533 -71.381 1.00 86.69 267 GLN A C 1
ATOM 2152 O O . GLN A 1 267 ? 41.722 8.234 -71.789 1.00 86.69 267 GLN A O 1
ATOM 2157 N N . ALA A 1 268 ? 41.008 6.328 -70.844 1.00 88.38 268 ALA A N 1
ATOM 2158 C CA . ALA A 1 268 ? 42.328 5.707 -70.769 1.00 88.38 268 ALA A CA 1
ATOM 2159 C C . ALA A 1 268 ? 42.918 5.478 -72.168 1.00 88.38 268 ALA A C 1
ATOM 2161 O O . ALA A 1 268 ? 44.094 5.763 -72.389 1.00 88.38 268 ALA A O 1
ATOM 2162 N N . PHE A 1 269 ? 42.094 5.044 -73.124 1.00 86.62 269 PHE A N 1
ATOM 2163 C CA . PHE A 1 269 ? 42.489 4.898 -74.522 1.00 86.62 269 PHE A CA 1
ATOM 2164 C C . PHE A 1 269 ? 42.874 6.241 -75.163 1.00 86.62 269 PHE A C 1
ATOM 2166 O O . PHE A 1 269 ? 43.912 6.331 -75.817 1.00 86.62 269 PHE A O 1
ATOM 2173 N N . ILE A 1 270 ? 42.089 7.301 -74.937 1.00 87.25 270 ILE A N 1
ATOM 2174 C CA . ILE A 1 270 ? 42.392 8.654 -75.436 1.00 87.25 270 ILE A CA 1
ATOM 2175 C C . ILE A 1 270 ? 43.704 9.172 -74.833 1.00 87.25 270 ILE A C 1
ATOM 2177 O O . ILE A 1 270 ? 44.584 9.596 -75.575 1.00 87.25 270 ILE A O 1
ATOM 2181 N N . LYS A 1 271 ? 43.897 9.051 -73.515 1.00 84.69 271 LYS A N 1
ATOM 2182 C CA . LYS A 1 271 ? 45.142 9.462 -72.846 1.00 84.69 271 LYS A CA 1
ATOM 2183 C C . LYS A 1 271 ? 46.359 8.670 -73.317 1.00 84.69 271 LYS A C 1
ATOM 2185 O O . LYS A 1 271 ? 47.436 9.241 -73.455 1.00 84.69 271 LYS A O 1
ATOM 2190 N N . ALA A 1 272 ? 46.216 7.368 -73.563 1.00 81.75 272 ALA A N 1
ATOM 2191 C CA . ALA A 1 272 ? 47.287 6.545 -74.125 1.00 81.75 272 ALA A CA 1
ATOM 2192 C C . ALA A 1 272 ? 47.653 6.987 -75.551 1.00 81.75 272 ALA A C 1
ATOM 2194 O O . ALA A 1 272 ? 48.820 6.950 -75.928 1.00 81.75 272 ALA A O 1
ATOM 2195 N N . LYS A 1 273 ? 46.669 7.452 -76.327 1.00 77.50 273 LYS A N 1
ATOM 2196 C CA . LYS A 1 273 ? 46.885 8.014 -77.662 1.00 77.50 273 LYS A CA 1
ATOM 2197 C C . LYS A 1 273 ? 47.563 9.390 -77.614 1.00 77.50 273 LYS A C 1
ATOM 2199 O O . LYS A 1 273 ? 48.453 9.629 -78.414 1.00 77.50 273 LYS A O 1
ATOM 2204 N N . GLU A 1 274 ? 47.197 10.247 -76.662 1.00 74.25 274 GLU A N 1
ATOM 2205 C CA . GLU A 1 274 ? 47.816 11.571 -76.455 1.00 74.25 274 GLU A CA 1
ATOM 2206 C C . GLU A 1 274 ? 49.235 11.490 -75.865 1.00 74.25 274 GLU A C 1
ATOM 2208 O O . GLU A 1 274 ? 50.091 12.294 -76.200 1.00 74.25 274 GLU A O 1
ATOM 2213 N N . SER A 1 275 ? 49.516 10.505 -75.005 1.00 63.31 275 SER A N 1
ATOM 2214 C CA . SER A 1 275 ? 50.868 10.258 -74.462 1.00 63.31 275 SER A CA 1
ATOM 2215 C C . SER A 1 275 ? 51.768 9.437 -75.393 1.00 63.31 275 SER A C 1
ATOM 2217 O O . SER A 1 275 ? 52.980 9.380 -75.189 1.00 63.31 275 SER A O 1
ATOM 2219 N N . GLY A 1 276 ? 51.177 8.804 -76.407 1.00 57.78 276 GLY A N 1
ATOM 2220 C CA . GLY A 1 276 ? 51.866 8.111 -77.491 1.00 57.78 276 GLY A CA 1
ATOM 2221 C C . GLY A 1 276 ? 52.194 9.001 -78.690 1.00 57.78 276 GLY A C 1
ATOM 2222 O O . GLY A 1 276 ? 52.740 8.477 -79.660 1.00 57.78 276 GLY A O 1
ATOM 2223 N N . ASP A 1 277 ? 51.882 10.300 -78.630 1.00 48.47 277 ASP A N 1
ATOM 2224 C CA . ASP A 1 277 ? 52.301 11.288 -79.623 1.00 48.47 277 ASP A CA 1
ATOM 2225 C C . ASP A 1 277 ? 53.515 12.067 -79.080 1.00 48.47 277 ASP A C 1
ATOM 2227 O O . ASP A 1 277 ? 53.364 13.055 -78.356 1.00 48.47 277 ASP A O 1
ATOM 2231 N N . PRO A 1 278 ? 54.756 11.620 -79.349 1.00 47.12 278 PRO A N 1
ATOM 2232 C CA . PRO A 1 278 ? 55.883 12.528 -79.351 1.00 47.12 278 PRO A CA 1
ATOM 2233 C C . PRO A 1 278 ? 55.696 13.437 -80.571 1.00 47.12 278 PRO A C 1
ATOM 2235 O O . PRO A 1 278 ? 56.131 13.097 -81.673 1.00 47.12 278 PRO A O 1
ATOM 2238 N N . GLU A 1 279 ? 55.022 14.575 -80.390 1.00 46.81 279 GLU A N 1
ATOM 2239 C CA . GLU A 1 279 ? 55.122 15.680 -81.345 1.00 46.81 279 GLU A CA 1
ATOM 2240 C C . GLU A 1 279 ? 56.606 16.072 -81.463 1.00 46.81 279 GLU A C 1
ATOM 2242 O O . GLU A 1 279 ? 57.208 16.621 -80.540 1.00 46.81 279 GLU A O 1
ATOM 2247 N N . GLN A 1 280 ? 57.201 15.567 -82.549 1.00 40.47 280 GLN A N 1
ATOM 2248 C CA . GLN A 1 280 ? 57.981 16.269 -83.578 1.00 40.47 280 GLN A CA 1
ATOM 2249 C C . GLN A 1 280 ? 58.737 17.535 -83.161 1.00 40.47 280 GLN A C 1
ATOM 2251 O O . GLN A 1 280 ? 58.094 18.532 -82.770 1.00 40.47 280 GLN A O 1
#